Protein AF-A0A1V5XT76-F1 (afdb_monomer_lite)

Radius of gyration: 28.39 Å; chains: 1; bounding box: 74×56×85 Å

pLDDT: mean 76.82, std 19.11, range [34.91, 98.06]

Structure (mmCIF, N/CA/C/O backbone):
data_AF-A0A1V5XT76-F1
#
_entry.id   AF-A0A1V5XT76-F1
#
loop_
_atom_site.group_PDB
_atom_site.id
_atom_site.type_symbol
_atom_site.label_atom_id
_atom_site.label_alt_id
_atom_site.label_comp_id
_atom_site.label_asym_id
_atom_site.label_entity_id
_atom_site.label_seq_id
_atom_site.pdbx_PDB_ins_code
_atom_site.Cartn_x
_atom_site.Cartn_y
_atom_site.Cartn_z
_atom_site.occupancy
_atom_site.B_iso_or_equiv
_atom_site.auth_seq_id
_atom_site.auth_comp_id
_atom_site.auth_asym_id
_atom_site.auth_atom_id
_atom_site.pdbx_PDB_model_num
ATOM 1 N N . MET A 1 1 ? 6.841 -31.201 -7.664 1.00 38.50 1 MET A N 1
ATOM 2 C CA . MET A 1 1 ? 6.174 -29.922 -7.340 1.00 38.50 1 MET A CA 1
ATOM 3 C C . MET A 1 1 ? 4.698 -30.238 -7.148 1.00 38.50 1 MET A C 1
ATOM 5 O O . MET A 1 1 ? 4.129 -30.792 -8.081 1.00 38.50 1 MET A O 1
ATOM 9 N N . PRO A 1 2 ? 4.112 -30.060 -5.953 1.00 36.69 2 PRO A N 1
ATOM 10 C CA . PRO A 1 2 ? 2.722 -30.435 -5.720 1.00 36.69 2 PRO A CA 1
ATOM 11 C C . PRO A 1 2 ? 1.785 -29.411 -6.374 1.00 36.69 2 PRO A C 1
ATOM 13 O O . PRO A 1 2 ? 1.974 -28.205 -6.232 1.00 36.69 2 PRO A O 1
ATOM 16 N N . ASN A 1 3 ? 0.803 -29.917 -7.121 1.00 38.16 3 ASN A N 1
ATOM 17 C CA . ASN A 1 3 ? -0.238 -29.141 -7.787 1.00 38.16 3 ASN A CA 1
ATOM 18 C C . ASN A 1 3 ? -1.124 -28.451 -6.741 1.00 38.16 3 ASN A C 1
ATOM 20 O O . ASN A 1 3 ? -1.849 -29.116 -6.003 1.00 38.16 3 ASN A O 1
ATOM 24 N N . SER A 1 4 ? -1.060 -27.121 -6.683 1.00 37.09 4 SER A N 1
ATOM 25 C CA . SER A 1 4 ? -2.028 -26.300 -5.952 1.00 37.09 4 SER A CA 1
ATOM 26 C C . SER A 1 4 ? -3.369 -26.333 -6.704 1.00 37.09 4 SER A C 1
ATOM 28 O O . SER A 1 4 ? -3.346 -26.189 -7.930 1.00 37.09 4 SER A O 1
ATOM 30 N N . PRO A 1 5 ? -4.528 -26.526 -6.046 1.00 47.62 5 PRO A N 1
ATOM 31 C CA . PRO A 1 5 ? -5.786 -26.795 -6.746 1.00 47.62 5 PRO A CA 1
ATOM 32 C C . PRO A 1 5 ? -6.361 -25.605 -7.530 1.00 47.62 5 PRO A C 1
ATOM 34 O O . PRO A 1 5 ? -7.321 -25.805 -8.265 1.00 47.62 5 PRO A O 1
ATOM 37 N N . PHE A 1 6 ? -5.781 -24.400 -7.452 1.00 54.78 6 PHE A N 1
ATOM 38 C CA . PHE A 1 6 ? -6.231 -23.273 -8.274 1.00 54.78 6 PHE A CA 1
ATOM 39 C C . PHE A 1 6 ? -5.091 -22.347 -8.729 1.00 54.78 6 PHE A C 1
ATOM 41 O O . PHE A 1 6 ? -4.604 -21.523 -7.954 1.00 54.78 6 PHE A O 1
ATOM 48 N N . PRO A 1 7 ? -4.754 -22.377 -10.029 1.00 55.12 7 PRO A N 1
ATOM 49 C CA . PRO A 1 7 ? -4.434 -21.173 -10.777 1.00 55.12 7 PRO A CA 1
ATOM 50 C C . PRO A 1 7 ? -5.449 -21.071 -11.923 1.00 55.12 7 PRO A C 1
ATOM 52 O O . PRO A 1 7 ? -5.225 -21.583 -13.018 1.00 55.12 7 PRO A O 1
ATOM 55 N N . GLY A 1 8 ? -6.626 -20.509 -11.646 1.00 72.12 8 GLY A N 1
ATOM 56 C CA . GLY A 1 8 ? -7.767 -20.564 -12.563 1.00 72.12 8 GLY A CA 1
ATOM 57 C C . GLY A 1 8 ? -8.306 -19.200 -12.973 1.00 72.12 8 GLY A C 1
ATOM 58 O O . GLY A 1 8 ? -8.202 -18.221 -12.241 1.00 72.12 8 GLY A O 1
ATOM 59 N N . ARG A 1 9 ? -8.929 -19.154 -14.153 1.00 76.38 9 ARG A N 1
ATOM 60 C CA . ARG A 1 9 ? -9.883 -18.105 -14.529 1.00 76.38 9 ARG A CA 1
ATOM 61 C C . ARG A 1 9 ? -11.256 -18.450 -13.949 1.00 76.38 9 ARG A C 1
ATOM 63 O O . ARG A 1 9 ? -11.591 -19.624 -13.818 1.00 76.38 9 ARG A O 1
ATOM 70 N N . CYS A 1 10 ? -12.063 -17.447 -13.628 1.00 79.25 10 CYS A N 1
ATOM 71 C CA . CYS A 1 10 ? -13.438 -17.644 -13.194 1.00 79.25 10 CYS A CA 1
ATOM 72 C C . CYS A 1 10 ? -14.222 -18.423 -14.262 1.00 79.25 10 CYS A C 1
ATOM 74 O O . CYS A 1 10 ? -14.206 -18.013 -15.422 1.00 79.25 10 CYS A O 1
ATOM 76 N N . PRO A 1 11 ? -14.944 -19.500 -13.915 1.00 77.31 11 PRO A N 1
ATOM 77 C CA . PRO A 1 11 ? -15.692 -20.278 -14.902 1.00 77.31 11 PRO A CA 1
ATOM 78 C C . PRO A 1 11 ? -16.839 -19.488 -15.544 1.00 77.31 11 PRO A C 1
ATOM 80 O O . PRO A 1 11 ? -17.236 -19.802 -16.660 1.00 77.31 11 PRO A O 1
ATOM 83 N N . GLN A 1 12 ? -17.338 -18.448 -14.867 1.00 82.31 12 GLN A N 1
ATOM 84 C CA . GLN A 1 12 ? -18.458 -17.646 -15.348 1.00 82.31 12 GLN A CA 1
ATOM 85 C C . GLN A 1 12 ? -18.027 -16.515 -16.290 1.00 82.31 12 GLN A C 1
ATOM 87 O O . GLN A 1 12 ? -18.655 -16.303 -17.322 1.00 82.31 12 GLN A O 1
ATOM 92 N N . CYS A 1 13 ? -16.962 -15.779 -15.954 1.00 83.00 13 CYS A N 1
ATOM 93 C CA . CYS A 1 13 ? -16.546 -14.591 -16.714 1.00 83.00 13 CYS A CA 1
ATOM 94 C C . CYS A 1 13 ? -15.129 -14.668 -17.295 1.00 83.00 13 CYS A C 1
ATOM 96 O O . CYS A 1 13 ? -14.668 -13.721 -17.922 1.00 83.00 13 CYS A O 1
ATOM 98 N N . GLN A 1 14 ? -14.412 -15.766 -17.059 1.00 84.62 14 GLN A N 1
ATOM 99 C CA . GLN A 1 14 ? -13.013 -15.966 -17.440 1.00 84.62 14 GLN A CA 1
ATOM 100 C C . GLN A 1 14 ? -12.010 -14.934 -16.882 1.00 84.62 14 GLN A C 1
ATOM 102 O O . GLN A 1 14 ? -10.855 -14.916 -17.311 1.00 84.62 14 GLN A O 1
ATOM 107 N N . GLY A 1 15 ? -12.402 -14.113 -15.904 1.00 78.38 15 GLY A N 1
ATOM 108 C CA . GLY A 1 15 ? -11.492 -13.198 -15.210 1.00 78.38 15 GLY A CA 1
ATOM 109 C C . GLY A 1 15 ? -10.447 -13.954 -14.374 1.00 78.38 15 GLY A C 1
ATOM 110 O O . GLY A 1 15 ? -10.757 -15.033 -13.866 1.00 78.38 15 GLY A O 1
ATOM 111 N N . PRO A 1 16 ? -9.209 -13.452 -14.234 1.00 79.88 16 PRO A N 1
ATOM 112 C CA . PRO A 1 16 ? -8.172 -14.111 -13.436 1.00 79.88 16 PRO A CA 1
ATOM 113 C C . PRO A 1 16 ? -8.586 -14.234 -11.960 1.00 79.88 16 PRO A C 1
ATOM 115 O O . PRO A 1 16 ? -9.152 -13.304 -11.397 1.00 79.88 16 PRO A O 1
ATOM 118 N N . LEU A 1 17 ? -8.317 -15.372 -11.313 1.00 79.44 17 LEU A N 1
ATOM 119 C CA . LEU A 1 17 ? -8.568 -15.544 -9.878 1.00 79.44 17 LEU A CA 1
ATOM 120 C C . LEU A 1 17 ? -7.257 -15.566 -9.091 1.00 79.44 17 LEU A C 1
ATOM 122 O O . LEU A 1 17 ? -6.299 -16.244 -9.468 1.00 79.44 17 LEU A O 1
ATOM 126 N N . GLY A 1 18 ? -7.239 -14.834 -7.975 1.00 67.88 18 GLY A N 1
ATOM 127 C CA . GLY A 1 18 ? -6.218 -14.972 -6.940 1.00 67.88 18 GLY A CA 1
ATOM 128 C C . GLY A 1 18 ? -6.362 -16.297 -6.186 1.00 67.88 18 GLY A C 1
ATOM 129 O O . GLY A 1 18 ? -7.388 -16.970 -6.271 1.00 67.88 18 GLY A O 1
ATOM 130 N N . GLN A 1 19 ? -5.329 -16.679 -5.431 1.00 62.41 19 GLN A N 1
ATOM 131 C CA . GLN A 1 19 ? -5.215 -18.025 -4.852 1.00 62.41 19 GLN A CA 1
ATOM 132 C C . GLN A 1 19 ? -6.279 -18.362 -3.785 1.00 62.41 19 GLN A C 1
ATOM 134 O O . GLN A 1 19 ? -6.424 -19.535 -3.451 1.00 62.41 19 GLN A O 1
ATOM 139 N N . TYR A 1 20 ? -7.044 -17.386 -3.276 1.00 59.97 20 TYR A N 1
ATOM 140 C CA . TYR A 1 20 ? -7.996 -17.586 -2.174 1.00 59.97 20 TYR A CA 1
ATOM 141 C C . TYR A 1 20 ? -9.166 -16.589 -2.224 1.00 59.97 20 TYR A C 1
ATOM 143 O O . TYR A 1 20 ? -9.294 -15.740 -1.347 1.00 59.97 20 TYR A O 1
ATOM 151 N N . ALA A 1 21 ? -10.008 -16.664 -3.257 1.00 63.09 21 ALA A N 1
ATOM 152 C CA . ALA A 1 21 ? -11.202 -15.823 -3.357 1.00 63.09 21 ALA A CA 1
ATOM 153 C C . ALA A 1 21 ? -12.486 -16.661 -3.222 1.00 63.09 21 ALA A C 1
ATOM 155 O O . ALA A 1 21 ? -12.737 -17.551 -4.034 1.00 63.09 21 ALA A O 1
ATOM 156 N N . ASP A 1 22 ? -13.314 -16.353 -2.218 1.00 76.38 22 ASP A N 1
ATOM 157 C CA . ASP A 1 22 ? -14.636 -16.977 -2.021 1.00 76.38 22 ASP A CA 1
ATOM 158 C C . ASP A 1 22 ? -15.670 -16.496 -3.057 1.00 76.38 22 ASP A C 1
ATOM 160 O O . ASP A 1 22 ? -16.711 -17.121 -3.259 1.00 76.38 22 ASP A O 1
ATOM 164 N N . SER A 1 23 ? -15.374 -15.401 -3.760 1.00 82.19 23 SER A N 1
ATOM 165 C CA . SER A 1 23 ? -16.163 -14.874 -4.873 1.00 82.19 23 SER A CA 1
ATOM 166 C C . SER A 1 23 ? -15.253 -14.332 -5.976 1.00 82.19 23 SER A C 1
ATOM 168 O O . SER A 1 23 ? -14.115 -13.941 -5.729 1.00 82.19 23 SER A O 1
ATOM 170 N N . CYS A 1 24 ? -15.725 -14.344 -7.222 1.00 81.38 24 CYS A N 1
ATOM 171 C CA . CYS A 1 24 ? -14.974 -13.786 -8.338 1.00 81.38 24 CYS A CA 1
ATOM 172 C C . CYS A 1 24 ? -15.033 -12.249 -8.310 1.00 81.38 24 CYS A C 1
ATOM 174 O O . CYS A 1 24 ? -16.134 -11.706 -8.428 1.00 81.38 24 CYS A O 1
ATOM 176 N N . PRO A 1 25 ? -13.890 -11.540 -8.297 1.00 77.81 25 PRO A N 1
ATOM 177 C CA . PRO A 1 25 ? -13.873 -10.076 -8.232 1.00 77.81 25 PRO A CA 1
ATOM 178 C C . PRO A 1 25 ? -14.412 -9.396 -9.502 1.00 77.81 25 PRO A C 1
ATOM 180 O O . PRO A 1 25 ? -14.766 -8.227 -9.478 1.00 77.81 25 PRO A O 1
ATOM 183 N N . PHE A 1 26 ? -14.510 -10.122 -10.621 1.00 79.81 26 PHE A N 1
ATOM 184 C CA . PHE A 1 26 ? -14.951 -9.566 -11.906 1.00 79.81 26 PHE A CA 1
ATOM 185 C C . PHE A 1 26 ? -16.457 -9.676 -12.150 1.00 79.81 26 PHE A C 1
ATOM 187 O O . PHE A 1 26 ? -17.007 -8.921 -12.943 1.00 79.81 26 PHE A O 1
ATOM 194 N N . CYS A 1 27 ? -17.124 -10.660 -11.545 1.00 84.44 27 CYS A N 1
ATOM 195 C CA . CYS A 1 27 ? -18.544 -10.920 -11.811 1.00 84.44 27 CYS A CA 1
ATOM 196 C C . CYS A 1 27 ? -19.367 -11.240 -10.560 1.00 84.44 27 CYS A C 1
ATOM 198 O O . CYS A 1 27 ? -20.539 -11.586 -10.684 1.00 84.44 27 CYS A O 1
ATOM 200 N N . GLY A 1 28 ? -18.762 -11.202 -9.369 1.00 79.50 28 GLY A N 1
ATOM 201 C CA . GLY A 1 28 ? -19.431 -11.473 -8.094 1.00 79.50 28 GLY A CA 1
ATOM 202 C C . GLY A 1 28 ? -19.886 -12.923 -7.896 1.00 79.50 28 GLY A C 1
ATOM 203 O O . GLY A 1 28 ? -20.555 -13.229 -6.913 1.00 79.50 28 GLY A O 1
ATOM 204 N N . THR A 1 29 ? -19.547 -13.839 -8.811 1.00 82.38 29 THR A N 1
ATOM 205 C CA . THR A 1 29 ? -19.967 -15.245 -8.706 1.00 82.38 29 THR A CA 1
ATOM 206 C C . THR A 1 29 ? -19.312 -15.901 -7.496 1.00 82.38 29 THR A C 1
ATOM 208 O O . THR A 1 29 ? -18.091 -15.860 -7.362 1.00 82.38 29 THR A O 1
ATOM 211 N N . ASN A 1 30 ? -20.112 -16.527 -6.633 1.00 82.56 30 ASN A N 1
ATOM 212 C CA . ASN A 1 30 ? -19.632 -17.246 -5.456 1.00 82.56 30 ASN A CA 1
ATOM 213 C C . ASN A 1 30 ? -18.893 -18.535 -5.871 1.00 82.56 30 ASN A C 1
ATOM 215 O O . ASN A 1 30 ? -19.437 -19.366 -6.599 1.00 82.56 30 ASN A O 1
ATOM 219 N N . LEU A 1 31 ? -17.650 -18.689 -5.415 1.00 78.00 31 LEU A N 1
ATOM 220 C CA . LEU A 1 31 ? -16.744 -19.783 -5.774 1.00 78.00 31 LEU A CA 1
ATOM 221 C C . LEU A 1 31 ? -16.656 -20.868 -4.686 1.00 78.00 31 LEU A C 1
ATOM 223 O O . LEU A 1 31 ? -16.047 -21.912 -4.919 1.00 78.00 31 LEU A O 1
ATOM 227 N N . THR A 1 32 ? -17.301 -20.678 -3.527 1.00 69.38 32 THR A N 1
ATOM 228 C CA . THR A 1 32 ? -17.252 -21.633 -2.398 1.00 69.38 32 THR A CA 1
ATOM 229 C C . THR A 1 32 ? -17.782 -23.031 -2.741 1.00 69.38 32 THR A C 1
ATOM 231 O O . THR A 1 32 ? -17.316 -24.013 -2.166 1.00 69.38 32 THR A O 1
ATOM 234 N N . GLY A 1 33 ? -18.683 -23.153 -3.723 1.00 57.62 33 GLY A N 1
ATOM 235 C CA . GLY A 1 33 ? -19.219 -24.436 -4.201 1.00 57.62 33 GLY A CA 1
ATOM 236 C C . GLY A 1 33 ? -18.295 -25.230 -5.137 1.00 57.62 33 GLY A C 1
ATOM 237 O O . GLY A 1 33 ? -18.568 -26.394 -5.408 1.00 57.62 33 GLY A O 1
ATOM 238 N N . LEU A 1 34 ? -17.197 -24.636 -5.623 1.00 54.12 34 LEU A N 1
ATOM 239 C CA . LEU A 1 34 ? -16.227 -25.296 -6.517 1.00 54.12 34 LEU A CA 1
ATOM 240 C C . LEU A 1 34 ? -15.064 -25.951 -5.763 1.00 54.12 34 LEU A C 1
ATOM 242 O O . LEU A 1 34 ? -14.160 -26.517 -6.381 1.00 54.12 34 LEU A O 1
ATOM 246 N N . ARG A 1 35 ? -15.093 -25.912 -4.427 1.00 52.88 35 ARG A N 1
ATOM 247 C CA . ARG A 1 35 ? -14.134 -26.570 -3.537 1.00 52.88 35 ARG A CA 1
ATOM 248 C C . ARG A 1 35 ? -14.386 -28.085 -3.529 1.00 52.88 35 ARG A C 1
ATOM 250 O O . ARG A 1 35 ? -14.816 -28.652 -2.533 1.00 52.88 35 ARG A O 1
ATOM 257 N N . SER A 1 36 ? -14.166 -28.727 -4.673 1.00 44.47 36 SER A N 1
ATOM 258 C CA . SER A 1 36 ? -14.188 -30.185 -4.789 1.00 44.47 36 SER A CA 1
ATOM 259 C C . SER A 1 36 ? -13.025 -30.751 -3.976 1.00 44.47 36 SER A C 1
ATOM 261 O O . SER A 1 36 ? -11.910 -30.232 -4.048 1.00 44.47 36 SER A O 1
ATOM 263 N N . GLU A 1 37 ? -13.320 -31.768 -3.169 1.00 45.16 37 GLU A N 1
ATOM 264 C CA . GLU A 1 37 ? -12.406 -32.497 -2.290 1.00 45.16 37 GLU A CA 1
ATOM 265 C C . GLU A 1 37 ? -11.012 -32.665 -2.910 1.00 45.16 37 GLU A C 1
ATOM 267 O O . GLU A 1 37 ? -10.817 -33.408 -3.873 1.00 45.16 37 GLU A O 1
ATOM 272 N N . ALA A 1 38 ? -10.016 -31.982 -2.343 1.00 43.44 38 ALA A N 1
ATOM 273 C CA . ALA A 1 38 ? -8.633 -32.335 -2.619 1.00 43.44 38 ALA A CA 1
ATOM 274 C C . ALA A 1 38 ? -8.392 -33.756 -2.071 1.00 43.44 38 ALA A C 1
ATOM 276 O O . ALA A 1 38 ? -8.755 -34.019 -0.919 1.00 43.44 38 ALA A O 1
ATOM 277 N N . PRO A 1 39 ? -7.771 -34.671 -2.838 1.00 42.56 39 PRO A N 1
ATOM 278 C CA . PRO A 1 39 ? -7.399 -35.979 -2.324 1.00 42.56 39 PRO A CA 1
ATOM 279 C C . PRO A 1 39 ? -6.468 -35.788 -1.127 1.00 42.56 39 PRO A C 1
ATOM 281 O O . PRO A 1 39 ? -5.448 -35.102 -1.234 1.00 42.56 39 PRO A O 1
ATOM 284 N N . GLN A 1 40 ? -6.814 -36.383 0.014 1.00 44.88 40 GLN A N 1
ATOM 285 C CA . GLN A 1 40 ? -5.926 -36.468 1.169 1.00 44.88 40 GLN A CA 1
ATOM 286 C C . GLN A 1 40 ? -4.674 -37.253 0.757 1.00 44.88 40 GLN A C 1
ATOM 288 O O . GLN A 1 40 ? -4.679 -38.481 0.694 1.00 44.88 40 GLN A O 1
ATOM 293 N N . GLY A 1 41 ? -3.605 -36.535 0.414 1.00 41.16 41 GLY A N 1
ATOM 294 C CA . GLY A 1 41 ? -2.286 -37.125 0.220 1.00 41.16 41 GLY A CA 1
ATOM 295 C C . GLY A 1 41 ? -1.759 -37.704 1.539 1.00 41.16 41 GLY A C 1
ATOM 296 O O . GLY A 1 41 ? -2.105 -37.198 2.611 1.00 41.16 41 GLY A O 1
ATOM 297 N N . PRO A 1 42 ? -0.934 -38.763 1.489 1.00 43.66 42 PRO A N 1
ATOM 298 C CA . PRO A 1 42 ? -0.478 -39.460 2.682 1.00 43.66 42 PRO A CA 1
ATOM 299 C C . PRO A 1 42 ? 0.389 -38.548 3.555 1.00 43.66 42 PRO A C 1
ATOM 301 O O . PRO A 1 42 ? 1.238 -37.803 3.062 1.00 43.66 42 PRO A O 1
ATOM 304 N N . ALA A 1 43 ? 0.173 -38.635 4.867 1.00 43.22 43 ALA A N 1
ATOM 305 C CA . ALA A 1 43 ? 0.974 -37.959 5.872 1.00 43.22 43 ALA A CA 1
ATOM 306 C C . ALA A 1 43 ? 2.451 -38.365 5.728 1.00 43.22 43 ALA A C 1
ATOM 308 O O . ALA A 1 43 ? 2.797 -39.539 5.852 1.00 43.22 43 ALA A O 1
ATOM 309 N N . LEU A 1 44 ? 3.328 -37.390 5.482 1.00 41.53 44 LEU A N 1
ATOM 310 C CA . LEU A 1 44 ? 4.770 -37.574 5.615 1.00 41.53 44 LEU A CA 1
ATOM 311 C C . LEU A 1 44 ? 5.091 -37.766 7.104 1.00 41.53 44 LEU A C 1
ATOM 313 O O . LEU A 1 44 ? 5.216 -36.798 7.851 1.00 41.53 44 LEU A O 1
ATOM 317 N N . GLN A 1 45 ? 5.210 -39.025 7.532 1.00 43.56 45 GLN A N 1
ATOM 318 C CA . GLN A 1 45 ? 5.966 -39.385 8.728 1.00 43.56 45 GLN A CA 1
ATOM 319 C C . GLN A 1 45 ? 7.428 -39.020 8.476 1.00 43.56 45 GLN A C 1
ATOM 321 O O . GLN A 1 45 ? 8.107 -39.642 7.660 1.00 43.56 45 GLN A O 1
ATOM 326 N N . LEU A 1 46 ? 7.897 -37.975 9.152 1.00 40.12 46 LEU A N 1
ATOM 327 C CA . LEU A 1 46 ? 9.307 -37.621 9.199 1.00 40.12 46 LEU A CA 1
ATOM 328 C C . LEU A 1 46 ? 9.885 -38.165 10.511 1.00 40.12 46 LEU A C 1
ATOM 330 O O . LEU A 1 46 ? 10.037 -37.434 11.487 1.00 40.12 46 LEU A O 1
ATOM 334 N N . ASP A 1 47 ? 10.176 -39.465 10.530 1.00 47.19 47 ASP A N 1
ATOM 335 C CA . ASP A 1 47 ? 11.060 -40.060 11.531 1.00 47.19 47 ASP A CA 1
ATOM 336 C C . ASP A 1 47 ? 12.496 -39.634 11.210 1.00 47.19 47 ASP A C 1
ATOM 338 O O . ASP A 1 47 ? 13.140 -40.160 10.301 1.00 47.19 47 ASP A O 1
ATOM 342 N N . ALA A 1 48 ? 13.002 -38.655 11.955 1.00 47.31 48 ALA A N 1
ATOM 343 C CA . ALA A 1 48 ? 14.422 -38.335 11.990 1.00 47.31 48 ALA A CA 1
ATOM 344 C C . ALA A 1 48 ? 14.939 -38.507 13.430 1.00 47.31 48 ALA A C 1
ATOM 346 O O . ALA A 1 48 ? 14.357 -37.938 14.359 1.00 47.31 48 ALA A O 1
ATOM 347 N N . PRO A 1 49 ? 16.025 -39.271 13.650 1.00 48.62 49 PRO A N 1
ATOM 348 C CA . PRO A 1 49 ? 16.597 -39.450 14.975 1.00 48.62 49 PRO A CA 1
ATOM 349 C C . PRO A 1 49 ? 17.236 -38.147 15.476 1.00 48.62 49 PRO A C 1
ATOM 351 O O . PRO A 1 49 ? 18.091 -37.546 14.824 1.00 48.62 49 PRO A O 1
ATOM 354 N N . LEU A 1 50 ? 16.830 -37.731 16.676 1.00 44.56 50 LEU A N 1
ATOM 355 C CA . LEU A 1 50 ? 17.448 -36.652 17.443 1.00 44.56 50 LEU A CA 1
ATOM 356 C C . LEU A 1 50 ? 18.882 -37.050 17.831 1.00 44.56 50 LEU A C 1
ATOM 358 O O . LEU A 1 50 ? 19.089 -37.847 18.745 1.00 44.56 50 LEU A O 1
ATOM 362 N N . HIS A 1 51 ? 19.884 -36.465 17.176 1.00 46.25 51 HIS A N 1
ATOM 363 C CA . HIS A 1 51 ? 21.241 -36.431 17.720 1.00 46.25 51 HIS A CA 1
ATOM 364 C C . HIS A 1 51 ? 21.316 -35.375 18.839 1.00 46.25 51 HIS A C 1
ATOM 366 O O . HIS A 1 51 ? 20.956 -34.218 18.604 1.00 46.25 51 HIS A O 1
ATOM 372 N N . PRO A 1 52 ? 21.796 -35.716 20.049 1.00 52.03 52 PRO A N 1
ATOM 373 C CA . PRO A 1 52 ? 21.985 -34.732 21.106 1.00 52.03 52 PRO A CA 1
ATOM 374 C C . PRO A 1 52 ? 23.160 -33.808 20.763 1.00 52.03 52 PRO A C 1
ATOM 376 O O . PRO A 1 52 ? 24.315 -34.230 20.699 1.00 52.03 52 PRO A O 1
ATOM 379 N N . VAL A 1 53 ? 22.864 -32.523 20.563 1.00 48.12 53 VAL A N 1
ATOM 380 C CA . VAL A 1 53 ? 23.874 -31.461 20.506 1.00 48.12 53 VAL A CA 1
ATOM 381 C C . VAL A 1 53 ? 24.427 -31.247 21.916 1.00 48.12 53 VAL A C 1
ATOM 383 O O . VAL A 1 53 ? 23.681 -31.018 22.868 1.00 48.12 53 VAL A O 1
ATOM 386 N N . ALA A 1 54 ? 25.750 -31.338 22.043 1.00 45.72 54 ALA A N 1
ATOM 387 C CA . ALA A 1 54 ? 26.483 -31.122 23.281 1.00 45.72 54 ALA A CA 1
ATOM 388 C C . ALA A 1 54 ? 26.176 -29.742 23.893 1.00 45.72 54 ALA A C 1
ATOM 390 O O . ALA A 1 54 ? 26.312 -28.705 23.243 1.00 45.72 54 ALA A O 1
ATOM 391 N N . ALA A 1 55 ? 25.796 -29.743 25.171 1.00 49.34 55 ALA A N 1
ATOM 392 C CA . ALA A 1 55 ? 25.569 -28.544 25.963 1.00 49.34 55 ALA A CA 1
ATOM 393 C C . ALA A 1 55 ? 26.841 -27.679 26.035 1.00 49.34 55 ALA A C 1
ATOM 395 O O . ALA A 1 55 ? 27.870 -28.085 26.584 1.00 49.34 55 ALA A O 1
ATOM 396 N N . ALA A 1 56 ? 26.759 -26.459 25.504 1.00 47.91 56 ALA A N 1
ATOM 397 C CA . ALA A 1 56 ? 27.769 -25.435 25.713 1.00 47.91 56 ALA A CA 1
ATOM 398 C C . ALA A 1 56 ? 27.787 -25.026 27.196 1.00 47.91 56 ALA A C 1
ATOM 400 O O . ALA A 1 56 ? 26.761 -24.675 27.779 1.00 47.91 56 ALA A O 1
ATOM 401 N N . ARG A 1 57 ? 28.972 -25.089 27.813 1.00 53.31 57 ARG A N 1
ATOM 402 C CA . ARG A 1 57 ? 29.197 -24.748 29.224 1.00 53.31 57 ARG A CA 1
ATOM 403 C C . ARG A 1 57 ? 28.824 -23.281 29.513 1.00 53.31 57 ARG A C 1
ATOM 405 O O . ARG A 1 57 ? 29.247 -22.401 28.758 1.00 53.31 57 ARG A O 1
ATOM 412 N N . PRO A 1 58 ? 28.126 -22.983 30.622 1.00 53.41 58 PRO A N 1
ATOM 413 C CA . PRO A 1 58 ? 27.867 -21.609 31.036 1.00 53.41 58 PRO A CA 1
ATOM 414 C C . PRO A 1 58 ? 29.176 -20.912 31.437 1.00 53.41 58 PRO A C 1
ATOM 416 O O . PRO A 1 58 ? 29.960 -21.426 32.236 1.00 53.41 58 PRO A O 1
ATOM 419 N N . ARG A 1 59 ? 29.424 -19.727 30.865 1.00 60.09 59 ARG A N 1
ATOM 420 C CA . ARG A 1 59 ? 30.525 -18.844 31.279 1.00 60.09 59 ARG A CA 1
ATOM 421 C C . ARG A 1 59 ? 30.197 -18.216 32.645 1.00 60.09 59 ARG A C 1
ATOM 423 O O . ARG A 1 59 ? 29.053 -17.813 32.849 1.00 60.09 59 ARG A O 1
ATOM 430 N N . PRO A 1 60 ? 31.173 -18.077 33.559 1.00 60.84 60 PRO A N 1
ATOM 431 C CA . PRO A 1 60 ? 30.959 -17.421 34.843 1.00 60.84 60 PRO A CA 1
ATOM 432 C C . PRO A 1 60 ? 30.663 -15.927 34.653 1.00 60.84 60 PRO A C 1
ATOM 434 O O . PRO A 1 60 ? 31.445 -15.177 34.068 1.00 60.84 60 PRO A O 1
ATOM 437 N N . ILE A 1 61 ? 29.504 -15.511 35.160 1.00 60.69 61 ILE A N 1
ATOM 438 C CA . ILE A 1 61 ? 29.043 -14.125 35.213 1.00 60.69 61 ILE A CA 1
ATOM 439 C C . ILE A 1 61 ? 29.853 -13.396 36.293 1.00 60.69 61 ILE A C 1
ATOM 441 O O . ILE A 1 61 ? 29.852 -13.794 37.457 1.00 60.69 61 ILE A O 1
ATOM 445 N N . ARG A 1 62 ? 30.554 -12.322 35.911 1.00 60.78 62 ARG A N 1
ATOM 446 C CA . ARG A 1 62 ? 31.198 -11.392 36.853 1.00 60.78 62 ARG A CA 1
ATOM 447 C C . ARG A 1 62 ? 30.125 -10.726 37.733 1.00 60.78 62 ARG A C 1
ATOM 449 O O . ARG A 1 62 ? 29.194 -10.146 37.172 1.00 60.78 62 ARG A O 1
ATOM 456 N N . PRO A 1 63 ? 30.257 -10.728 39.071 1.00 59.34 63 PRO A N 1
ATOM 457 C CA . PRO A 1 63 ? 29.363 -9.971 39.938 1.00 59.34 63 PRO A CA 1
ATOM 458 C C . PRO A 1 63 ? 29.611 -8.463 39.780 1.00 59.34 63 PRO A C 1
ATOM 460 O O . PRO A 1 63 ? 30.746 -7.988 39.843 1.00 59.34 63 PRO A O 1
ATOM 463 N N . ARG A 1 64 ? 28.531 -7.713 39.550 1.00 60.28 64 ARG A N 1
ATOM 464 C CA . ARG A 1 64 ? 28.504 -6.243 39.529 1.00 60.28 64 ARG A CA 1
ATOM 465 C C . ARG A 1 64 ? 28.320 -5.738 40.973 1.00 60.28 64 ARG A C 1
ATOM 467 O O . ARG A 1 64 ? 27.543 -6.353 41.703 1.00 60.28 64 ARG A O 1
ATOM 474 N N . PRO A 1 65 ? 29.002 -4.662 41.406 1.00 59.28 65 PRO A N 1
ATOM 475 C CA . PRO A 1 65 ? 28.875 -4.143 42.767 1.00 59.28 65 PRO A CA 1
ATOM 476 C C . PRO A 1 65 ? 27.452 -3.653 43.066 1.00 59.28 65 PRO A C 1
ATOM 478 O O . PRO A 1 65 ? 26.806 -3.017 42.232 1.00 59.28 65 PRO A O 1
ATOM 481 N N . ALA A 1 66 ? 26.984 -3.984 44.271 1.00 54.75 66 ALA A N 1
ATOM 482 C CA . ALA A 1 66 ? 25.664 -3.667 44.792 1.00 54.75 66 ALA A CA 1
ATOM 483 C C . ALA A 1 66 ? 25.494 -2.159 45.025 1.00 54.75 66 ALA A C 1
ATOM 485 O O . ALA A 1 66 ? 26.289 -1.535 45.727 1.00 54.75 66 ALA A O 1
ATOM 486 N N . THR A 1 67 ? 24.430 -1.585 44.469 1.00 66.12 67 THR A N 1
ATOM 487 C CA . THR A 1 67 ? 23.927 -0.260 44.838 1.00 66.12 67 THR A CA 1
ATOM 488 C C . THR A 1 67 ? 23.055 -0.340 46.103 1.00 66.12 67 THR A C 1
ATOM 490 O O . THR A 1 67 ? 22.449 -1.383 46.372 1.00 66.12 67 THR A O 1
ATOM 493 N N . PRO A 1 68 ? 23.000 0.731 46.918 1.00 57.19 68 PRO A N 1
ATOM 494 C CA . PRO A 1 68 ? 22.375 0.696 48.235 1.00 57.19 68 PRO A CA 1
ATOM 495 C C . PRO A 1 68 ? 20.841 0.692 48.168 1.00 57.19 68 PRO A C 1
ATOM 497 O O . PRO A 1 68 ? 20.227 1.389 47.362 1.00 57.19 68 PRO A O 1
ATOM 500 N N . LYS A 1 69 ? 20.237 -0.102 49.060 1.00 56.31 69 LYS A N 1
ATOM 501 C CA . LYS A 1 69 ? 18.788 -0.249 49.271 1.00 56.31 69 LYS A CA 1
ATOM 502 C C . LYS A 1 69 ? 18.151 1.066 49.753 1.00 56.31 69 LYS A C 1
ATOM 504 O O . LYS A 1 69 ? 18.618 1.597 50.761 1.00 56.31 69 LYS A O 1
ATOM 509 N N . PRO A 1 70 ? 17.036 1.532 49.164 1.00 51.12 70 PRO A N 1
ATOM 510 C CA . PRO A 1 70 ? 16.140 2.452 49.847 1.00 51.12 70 PRO A CA 1
ATOM 511 C C . PRO A 1 70 ? 15.276 1.686 50.862 1.00 51.12 70 PRO A C 1
ATOM 513 O O . PRO A 1 70 ? 14.778 0.591 50.590 1.00 51.12 70 PRO A O 1
ATOM 516 N N . GLY A 1 71 ? 15.165 2.255 52.063 1.00 43.41 71 GLY A N 1
ATOM 517 C CA . GLY A 1 71 ? 14.486 1.676 53.217 1.00 43.41 71 GLY A CA 1
ATOM 518 C C . GLY A 1 71 ? 12.985 1.486 53.006 1.00 43.41 71 GLY A C 1
ATOM 519 O O . GLY A 1 71 ? 12.278 2.383 52.553 1.00 43.41 71 GLY A O 1
ATOM 520 N N . ILE A 1 72 ? 12.505 0.304 53.387 1.00 47.53 72 ILE A N 1
ATOM 521 C CA . ILE A 1 72 ? 11.085 -0.022 53.478 1.00 47.53 72 ILE A CA 1
ATOM 522 C C . ILE A 1 72 ? 10.564 0.621 54.763 1.00 47.53 72 ILE A C 1
ATOM 524 O O . ILE A 1 72 ? 10.799 0.119 55.862 1.00 47.53 72 ILE A O 1
ATOM 528 N N . VAL A 1 73 ? 9.876 1.75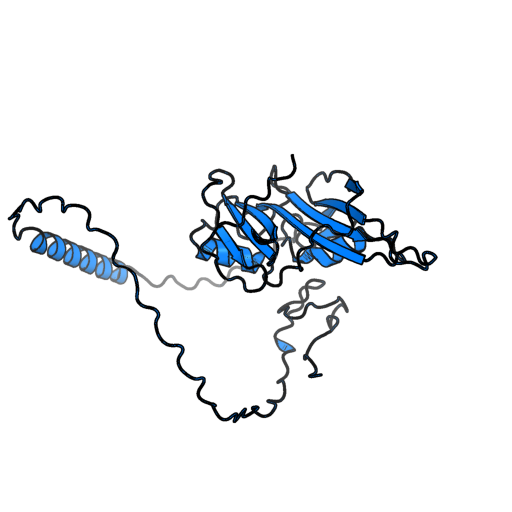2 54.625 1.00 53.53 73 VAL A N 1
ATOM 529 C CA . VAL A 1 73 ? 9.066 2.319 55.705 1.00 53.53 73 VAL A CA 1
ATOM 530 C C . VAL A 1 73 ? 7.750 1.553 55.734 1.00 53.53 73 VAL A C 1
ATOM 532 O O . VAL A 1 73 ? 6.958 1.600 54.793 1.00 53.53 73 VAL A O 1
ATOM 535 N N . ALA A 1 74 ? 7.541 0.822 56.824 1.00 49.25 74 ALA A N 1
ATOM 536 C CA . ALA A 1 74 ? 6.292 0.157 57.139 1.00 49.25 74 ALA A CA 1
ATOM 537 C C . ALA A 1 74 ? 5.130 1.164 57.186 1.00 49.25 74 ALA A C 1
ATOM 539 O O . ALA A 1 74 ? 5.182 2.159 57.909 1.00 49.25 74 ALA A O 1
ATOM 540 N N . ARG A 1 75 ? 4.046 0.865 56.466 1.00 45.81 75 ARG A N 1
ATOM 541 C CA . ARG A 1 75 ? 2.710 1.386 56.773 1.00 45.81 75 ARG A CA 1
ATOM 542 C C . ARG A 1 75 ? 1.745 0.218 56.899 1.00 45.81 75 ARG A C 1
ATOM 544 O O . ARG A 1 75 ? 1.254 -0.331 55.919 1.00 45.81 75 ARG A O 1
ATOM 551 N N . MET A 1 76 ? 1.535 -0.167 58.152 1.00 41.88 76 MET A N 1
ATOM 552 C CA . MET A 1 76 ? 0.397 -0.951 58.606 1.00 41.88 76 MET A CA 1
ATOM 553 C C . MET A 1 76 ? -0.897 -0.143 58.443 1.00 41.88 76 MET A C 1
ATOM 555 O O . MET A 1 76 ? -0.945 1.020 58.833 1.00 41.88 76 MET A O 1
ATOM 559 N N . GLY A 1 77 ? -1.941 -0.827 57.970 1.00 46.25 77 GLY A N 1
ATOM 560 C CA . GLY A 1 77 ? -3.302 -0.693 58.495 1.00 46.25 77 GLY A CA 1
ATOM 561 C C . GLY A 1 77 ? -4.248 0.283 57.796 1.00 46.25 77 GLY A C 1
ATOM 562 O O . GLY A 1 77 ? -4.245 1.455 58.133 1.00 46.25 77 GLY A O 1
ATOM 563 N N . VAL A 1 78 ? -5.136 -0.251 56.942 1.00 44.03 78 VAL A N 1
ATOM 564 C CA . VAL A 1 78 ? -6.583 0.076 56.851 1.00 44.03 78 VAL A CA 1
ATOM 565 C C . VAL A 1 78 ? -7.272 -1.180 56.270 1.00 44.03 78 VAL A C 1
ATOM 567 O O . VAL A 1 78 ? -7.113 -1.492 55.097 1.00 44.03 78 VAL A O 1
ATOM 570 N N . SER A 1 79 ? -7.751 -2.110 57.099 1.00 44.69 79 SER A N 1
ATOM 571 C CA . SER A 1 79 ? -9.131 -2.197 57.620 1.00 44.69 79 SER A CA 1
ATOM 572 C C . SER A 1 79 ? -10.200 -2.533 56.565 1.00 44.69 79 SER A C 1
ATOM 574 O O . SER A 1 79 ? -10.751 -1.639 55.939 1.00 44.69 79 SER A O 1
ATOM 576 N N . VAL A 1 80 ? -10.474 -3.838 56.393 1.00 50.84 80 VAL A N 1
ATOM 577 C CA . VAL A 1 80 ? -11.761 -4.594 56.485 1.00 50.84 80 VAL A CA 1
ATOM 578 C C . VAL A 1 80 ? -13.080 -4.014 55.901 1.00 50.84 80 VAL A C 1
ATOM 580 O O . VAL A 1 80 ? -14.069 -4.733 55.814 1.00 50.84 80 VAL A O 1
ATOM 583 N N . VAL A 1 81 ? -13.142 -2.788 55.383 1.00 50.00 81 VAL A N 1
ATOM 584 C CA . VAL A 1 81 ? -14.398 -2.155 54.917 1.00 50.00 81 VAL A CA 1
ATOM 585 C C . VAL A 1 81 ? -14.688 -2.406 53.423 1.00 50.00 81 VAL A C 1
ATOM 587 O O . VAL A 1 81 ? -15.820 -2.256 52.972 1.00 50.00 81 VAL A O 1
ATOM 590 N N . ALA A 1 82 ? -13.711 -2.883 52.643 1.00 50.91 82 ALA A N 1
ATOM 591 C CA . ALA A 1 82 ? -13.880 -3.112 51.200 1.00 50.91 82 ALA A CA 1
ATOM 592 C C . ALA A 1 82 ? -14.713 -4.362 50.838 1.00 50.91 82 ALA A C 1
ATOM 594 O O . ALA A 1 82 ? -15.265 -4.435 49.741 1.00 50.91 82 ALA A O 1
ATOM 595 N N . GLY A 1 83 ? -14.841 -5.338 51.745 1.00 51.53 83 GLY A N 1
ATOM 596 C CA . GLY A 1 83 ? -15.553 -6.593 51.465 1.00 51.53 83 GLY A CA 1
ATOM 597 C C . GLY A 1 83 ? -17.075 -6.436 51.384 1.00 51.53 83 GLY A C 1
ATOM 598 O O . GLY A 1 83 ? -17.709 -7.019 50.509 1.00 51.53 83 GLY A O 1
ATOM 599 N N . ALA A 1 84 ? -17.666 -5.607 52.250 1.00 57.91 84 ALA A N 1
ATOM 600 C CA . ALA A 1 84 ? -19.119 -5.421 52.296 1.00 57.91 84 ALA A CA 1
ATOM 601 C C . ALA A 1 84 ? -19.646 -4.598 51.106 1.00 57.91 84 ALA A C 1
ATOM 603 O O . ALA A 1 84 ? -20.694 -4.921 50.551 1.00 57.91 84 ALA A O 1
ATOM 604 N N . ALA A 1 85 ? -18.899 -3.581 50.659 1.00 63.50 85 ALA A N 1
ATOM 605 C CA . ALA A 1 85 ? -19.290 -2.753 49.515 1.00 63.50 85 ALA A CA 1
ATOM 606 C C . ALA A 1 85 ? -19.289 -3.541 48.190 1.00 63.50 85 ALA A C 1
ATOM 608 O O . ALA A 1 85 ? -20.204 -3.393 47.380 1.00 63.50 85 ALA A O 1
ATOM 609 N N . LEU A 1 86 ? -18.308 -4.430 47.992 1.00 67.56 86 LEU A N 1
ATOM 610 C CA . LEU A 1 86 ? -18.239 -5.306 46.816 1.00 67.56 86 LEU A CA 1
ATOM 611 C C . LEU A 1 86 ? -19.377 -6.336 46.781 1.00 67.56 86 LEU A C 1
ATOM 613 O O . LEU A 1 86 ? -19.904 -6.628 45.709 1.00 67.56 86 LEU A O 1
ATOM 617 N N . LEU A 1 87 ? -19.800 -6.845 47.941 1.00 73.06 87 LEU A N 1
ATOM 618 C CA . LEU A 1 87 ? -20.884 -7.826 48.036 1.00 73.06 87 LEU A CA 1
ATOM 619 C C . LEU A 1 87 ? -22.254 -7.196 47.721 1.00 73.06 87 LEU A C 1
ATOM 621 O O . LEU A 1 87 ? -23.069 -7.803 47.027 1.00 73.06 87 LEU A O 1
ATOM 625 N N . VAL A 1 88 ? -22.477 -5.942 48.133 1.00 76.12 88 VAL A N 1
ATOM 626 C CA . VAL A 1 88 ? -23.680 -5.171 47.765 1.00 76.12 88 VAL A CA 1
ATOM 627 C C . VAL A 1 88 ? -23.701 -4.841 46.265 1.00 76.12 88 VAL A C 1
ATOM 629 O O . VAL A 1 88 ? -24.741 -4.988 45.625 1.00 76.12 88 VAL A O 1
ATOM 632 N N . LEU A 1 89 ? -22.560 -4.473 45.670 1.00 75.88 89 LEU A N 1
ATOM 633 C CA . LEU A 1 89 ? -22.445 -4.235 44.222 1.00 75.88 89 LEU A CA 1
ATOM 634 C C . LEU A 1 89 ? -22.710 -5.503 43.392 1.00 75.88 89 LEU A C 1
ATOM 636 O O . LEU A 1 89 ? -23.403 -5.434 42.377 1.00 75.88 89 LEU A O 1
ATOM 640 N N . ALA A 1 90 ? -22.226 -6.664 43.842 1.00 76.94 90 ALA A N 1
ATOM 641 C CA . ALA A 1 90 ? -22.488 -7.941 43.179 1.00 76.94 90 ALA A CA 1
ATOM 642 C C . ALA A 1 90 ? -23.978 -8.333 43.230 1.00 76.94 90 ALA A C 1
ATOM 644 O O . ALA A 1 90 ? -24.527 -8.805 42.232 1.00 76.94 90 ALA A O 1
ATOM 645 N N . LEU A 1 91 ? -24.658 -8.084 44.357 1.00 78.81 91 LEU A N 1
ATOM 646 C CA . LEU A 1 91 ? -26.098 -8.333 44.497 1.00 78.81 91 LEU A CA 1
ATOM 647 C C . LEU A 1 91 ? -26.947 -7.390 43.628 1.00 78.81 91 LEU A C 1
ATOM 649 O O . LEU A 1 91 ? -27.937 -7.833 43.044 1.00 78.81 91 LEU A O 1
ATOM 653 N N . LEU A 1 92 ? -26.544 -6.122 43.483 1.00 76.81 92 LEU A N 1
ATOM 654 C CA . LEU A 1 92 ? -27.208 -5.167 42.585 1.00 76.81 92 LEU A CA 1
ATOM 655 C C . LEU A 1 92 ? -27.027 -5.532 41.103 1.00 76.81 92 LEU A C 1
ATOM 657 O O . LEU A 1 92 ? -27.968 -5.417 40.320 1.00 76.81 92 LEU A O 1
ATOM 661 N N . ALA A 1 93 ? -25.850 -6.024 40.708 1.00 75.19 93 ALA A N 1
ATOM 662 C CA . ALA A 1 93 ? -25.619 -6.489 39.340 1.00 75.19 93 ALA A CA 1
ATOM 663 C C . ALA A 1 93 ? -26.449 -7.745 39.008 1.00 75.19 93 ALA A C 1
ATOM 665 O O . ALA A 1 93 ? -27.023 -7.847 37.922 1.00 75.19 93 ALA A O 1
ATOM 666 N N . ALA A 1 94 ? -26.564 -8.682 39.956 1.00 77.12 94 ALA A N 1
ATOM 667 C CA . ALA A 1 94 ? -27.354 -9.899 39.779 1.00 77.12 94 ALA A CA 1
ATOM 668 C C . ALA A 1 94 ? -28.866 -9.618 39.675 1.00 77.12 94 ALA A C 1
ATOM 670 O O . ALA A 1 94 ? -29.551 -10.242 38.861 1.00 77.12 94 ALA A O 1
ATOM 671 N N . SER A 1 95 ? -29.392 -8.659 40.447 1.00 75.25 95 SER A N 1
ATOM 672 C CA . SER A 1 95 ? -30.811 -8.287 40.376 1.00 75.25 95 SER A CA 1
ATOM 673 C C . SER A 1 95 ? -31.158 -7.567 39.068 1.00 75.25 95 SER A C 1
ATOM 675 O O . SER A 1 95 ? -32.184 -7.880 38.459 1.00 75.25 95 SER A O 1
ATOM 677 N N . ALA A 1 96 ? -30.276 -6.689 38.574 1.00 74.31 96 ALA A N 1
ATOM 678 C CA . ALA A 1 96 ? -30.431 -6.041 37.271 1.00 74.31 96 ALA A CA 1
ATOM 679 C C . ALA A 1 96 ? -30.438 -7.062 36.118 1.00 74.31 96 ALA A C 1
ATOM 681 O O . ALA A 1 96 ? -31.257 -6.963 35.202 1.00 74.31 96 ALA A O 1
ATOM 682 N N . PHE A 1 97 ? -29.582 -8.088 36.190 1.00 75.81 97 PHE A N 1
ATOM 683 C CA . PHE A 1 97 ? -29.527 -9.150 35.185 1.00 75.81 97 PHE A CA 1
ATOM 684 C C . PHE A 1 97 ? -30.829 -9.967 35.112 1.00 75.81 97 PHE A C 1
ATOM 686 O O . PHE A 1 97 ? -31.317 -10.267 34.020 1.00 75.81 97 PHE A O 1
ATOM 693 N N . PHE A 1 98 ? -31.438 -10.290 36.258 1.00 72.69 98 PHE A N 1
ATOM 694 C CA . PHE A 1 98 ? -32.720 -11.002 36.285 1.00 72.69 98 PHE A CA 1
ATOM 695 C C . PHE A 1 98 ? -33.896 -10.134 35.815 1.00 72.69 98 PHE A C 1
ATOM 697 O O . PHE A 1 98 ? -34.759 -10.631 35.087 1.00 72.69 98 PHE A O 1
ATOM 704 N N . PHE A 1 99 ? -33.913 -8.839 36.150 1.00 68.06 99 PHE A N 1
ATOM 705 C CA . PHE A 1 99 ? -34.957 -7.919 35.682 1.00 68.06 99 PHE A CA 1
ATOM 706 C C . PHE A 1 99 ? -34.912 -7.686 34.166 1.00 68.06 99 PHE A C 1
ATOM 708 O O . PHE A 1 99 ? -35.962 -7.627 33.527 1.00 68.06 99 PHE A O 1
ATOM 715 N N . LEU A 1 100 ? -33.715 -7.622 33.571 1.00 62.62 100 LEU A N 1
ATOM 716 C CA . LEU A 1 100 ? -33.549 -7.488 32.118 1.00 62.62 100 LEU A CA 1
ATOM 717 C C . LEU A 1 100 ? -33.994 -8.743 31.351 1.00 62.62 100 LEU A C 1
ATOM 719 O O . LEU A 1 100 ? -34.506 -8.631 30.240 1.00 62.62 100 LEU A O 1
ATOM 723 N N . ARG A 1 101 ? -33.865 -9.942 31.937 1.00 63.50 101 ARG A N 1
ATOM 724 C CA . ARG A 1 101 ? -34.396 -11.169 31.318 1.00 63.50 101 ARG A CA 1
ATOM 725 C C . ARG A 1 101 ? -35.919 -11.258 31.382 1.00 63.50 101 ARG A C 1
ATOM 727 O O . ARG A 1 101 ? -36.532 -11.711 30.418 1.00 63.50 101 ARG A O 1
ATOM 734 N N . ALA A 1 102 ? -36.533 -10.811 32.477 1.00 60.59 102 ALA A N 1
ATOM 735 C CA . ALA A 1 102 ? -37.976 -10.943 32.684 1.00 60.59 102 ALA A CA 1
ATOM 736 C C . ALA A 1 102 ? -38.832 -10.045 31.764 1.00 60.59 102 ALA A C 1
ATOM 738 O O . ALA A 1 102 ? -40.016 -10.320 31.579 1.00 60.59 102 ALA A O 1
ATOM 739 N N . THR A 1 103 ? -38.258 -8.998 31.161 1.00 56.09 103 THR A N 1
ATOM 740 C CA . THR A 1 103 ? -38.985 -8.052 30.290 1.00 56.09 103 THR A CA 1
ATOM 741 C C . THR A 1 103 ? -38.766 -8.275 28.794 1.00 56.09 103 THR A C 1
ATOM 743 O O . THR A 1 103 ? -39.393 -7.598 27.977 1.00 56.09 103 THR A O 1
ATOM 746 N N . SER A 1 104 ? -37.947 -9.259 28.410 1.00 49.94 104 SER A N 1
ATOM 747 C CA . SER A 1 104 ? -37.743 -9.630 27.007 1.00 49.94 104 SER A CA 1
ATOM 748 C C . SER A 1 104 ? -38.940 -10.420 26.456 1.00 49.94 104 SER A C 1
ATOM 750 O O . SER A 1 104 ? -38.927 -11.643 26.345 1.00 49.94 104 SER A O 1
ATOM 752 N N . LYS A 1 105 ? -40.026 -9.710 26.123 1.00 50.38 105 LYS A N 1
ATOM 753 C CA . LYS A 1 105 ? -41.090 -10.271 25.280 1.00 50.38 105 LYS A CA 1
ATOM 754 C C . LYS A 1 105 ? -40.484 -10.656 23.922 1.00 50.38 105 LYS A C 1
ATOM 756 O O . LYS A 1 105 ? -39.767 -9.835 23.348 1.00 50.38 105 LYS A O 1
ATOM 761 N N . PRO A 1 106 ? -40.774 -11.852 23.385 1.00 57.06 106 PRO A N 1
ATOM 762 C CA . PRO A 1 106 ? -40.407 -12.182 22.018 1.00 57.06 106 PRO A CA 1
ATOM 763 C C . PRO A 1 106 ? -41.124 -11.211 21.074 1.00 57.06 106 PRO A C 1
ATOM 765 O O . PRO A 1 106 ? -42.353 -11.128 21.064 1.00 57.06 106 PRO A O 1
ATOM 768 N N . ILE A 1 107 ? -40.339 -10.438 20.327 1.00 60.03 107 ILE A N 1
ATOM 769 C CA . ILE A 1 107 ? -40.828 -9.602 19.232 1.00 60.03 107 ILE A CA 1
ATOM 770 C C . ILE A 1 107 ? -41.418 -10.559 18.182 1.00 60.03 107 ILE A C 1
ATOM 772 O O . ILE A 1 107 ? -40.742 -11.527 17.820 1.00 60.03 107 ILE A O 1
ATOM 776 N N . PRO A 1 108 ? -42.664 -10.351 17.718 1.00 58.06 108 PRO A N 1
ATOM 777 C CA . PRO A 1 108 ? -43.219 -11.124 16.616 1.00 58.06 108 PRO A CA 1
ATOM 778 C C . PRO A 1 108 ? -42.283 -11.015 15.411 1.00 58.06 108 PRO A C 1
ATOM 780 O O . PRO A 1 108 ? -41.912 -9.908 15.029 1.00 58.06 108 PRO A O 1
ATOM 783 N N . LEU A 1 109 ? -41.881 -12.155 14.839 1.00 58.97 109 LEU A N 1
ATOM 784 C CA . LEU A 1 109 ? -41.162 -12.203 13.567 1.00 58.97 109 LEU A CA 1
ATOM 785 C C . LEU A 1 109 ? -42.065 -11.598 12.484 1.00 58.97 109 LEU A C 1
ATOM 787 O O . LEU A 1 109 ? -42.902 -12.281 11.896 1.00 58.97 109 LEU A O 1
ATOM 791 N N . GLU A 1 110 ? -41.909 -10.301 12.255 1.00 56.59 110 GLU A N 1
ATOM 792 C CA . GLU A 1 110 ? -42.390 -9.636 11.058 1.00 56.59 110 GLU A CA 1
ATOM 793 C C . GLU A 1 110 ? -41.515 -10.104 9.890 1.00 56.59 110 GLU A C 1
ATOM 795 O O . GLU A 1 110 ? -40.292 -10.220 10.015 1.00 56.59 110 GLU A O 1
ATOM 800 N N . ALA A 1 111 ? -42.173 -10.491 8.797 1.00 60.88 111 ALA A N 1
ATOM 801 C CA . ALA A 1 111 ? -41.553 -11.072 7.614 1.00 60.88 111 ALA A CA 1
ATOM 802 C C . ALA A 1 111 ? -40.355 -10.228 7.137 1.00 60.88 111 ALA A C 1
ATOM 804 O O . ALA A 1 111 ? -40.401 -8.999 7.244 1.00 60.88 111 ALA A O 1
ATOM 805 N N . PRO A 1 112 ? -39.286 -10.855 6.604 1.00 62.72 112 PRO A N 1
ATOM 806 C CA . PRO A 1 112 ? -38.113 -10.114 6.164 1.00 62.72 112 PRO A CA 1
ATOM 807 C C . PRO A 1 112 ? -38.541 -9.051 5.144 1.00 62.72 112 PRO A C 1
ATOM 809 O O . PRO A 1 112 ? -39.259 -9.388 4.194 1.00 62.72 112 PRO A O 1
ATOM 812 N N . PRO A 1 113 ? -38.138 -7.779 5.320 1.00 60.34 113 PRO A N 1
ATOM 813 C CA . PRO A 1 113 ? -38.409 -6.768 4.320 1.00 60.34 113 PRO A CA 1
ATOM 814 C C . PRO A 1 113 ? -37.785 -7.222 3.003 1.00 60.34 113 PRO A C 1
ATOM 816 O O . PRO A 1 113 ? -36.641 -7.682 2.956 1.00 60.34 113 PRO A O 1
ATOM 819 N N . VAL A 1 114 ? -38.587 -7.115 1.944 1.00 56.22 114 VAL A N 1
ATOM 820 C CA . VAL A 1 114 ? -38.177 -7.267 0.550 1.00 56.22 114 VAL A CA 1
ATOM 821 C C . VAL A 1 114 ? -36.829 -6.577 0.373 1.00 56.22 114 VAL A C 1
ATOM 823 O O . VAL A 1 114 ? -36.681 -5.403 0.714 1.00 56.22 114 VAL A O 1
ATOM 826 N N . VAL A 1 115 ? -35.844 -7.334 -0.113 1.00 50.09 115 VAL A N 1
ATOM 827 C CA . VAL A 1 115 ? -34.501 -6.846 -0.421 1.00 50.09 115 VAL A CA 1
ATOM 828 C C . VAL A 1 115 ? -34.645 -5.797 -1.520 1.00 50.09 115 VAL A C 1
ATOM 830 O O . VAL A 1 115 ? -34.661 -6.118 -2.706 1.00 50.09 115 VAL A O 1
ATOM 833 N N . SER A 1 116 ? -34.815 -4.537 -1.123 1.00 50.69 116 SER A N 1
ATOM 834 C CA . SER A 1 116 ? -34.636 -3.395 -2.005 1.00 50.69 116 SER A CA 1
ATOM 835 C C . SER A 1 116 ? -33.188 -3.432 -2.461 1.00 50.69 116 SER A C 1
ATOM 837 O O . SER A 1 116 ? -32.272 -3.121 -1.703 1.00 50.69 116 SER A O 1
ATOM 839 N N . SER A 1 117 ? -32.984 -3.879 -3.694 1.00 49.00 117 SER A N 1
ATOM 840 C CA . SER A 1 117 ? -31.722 -3.787 -4.407 1.00 49.00 117 SER A CA 1
ATOM 841 C C . SER A 1 117 ? -31.389 -2.309 -4.592 1.00 49.00 117 SER A C 1
ATOM 843 O O . SER A 1 117 ? -31.814 -1.685 -5.566 1.00 49.00 117 SER A O 1
ATOM 845 N N . THR A 1 118 ? -30.682 -1.727 -3.624 1.00 57.16 118 THR A N 1
ATOM 846 C CA . THR A 1 118 ? -30.068 -0.410 -3.773 1.00 57.16 118 THR A CA 1
ATOM 847 C C . THR A 1 118 ? -29.186 -0.458 -5.025 1.00 57.16 118 THR A C 1
ATOM 849 O O . THR A 1 118 ? -28.351 -1.361 -5.122 1.00 57.16 118 THR A O 1
ATOM 852 N N . PRO A 1 119 ? -29.380 0.436 -6.010 1.00 62.22 119 PRO A N 1
ATOM 853 C CA . PRO A 1 119 ? -28.562 0.441 -7.216 1.00 62.22 119 PRO A CA 1
ATOM 854 C C . PRO A 1 119 ? -27.093 0.629 -6.827 1.00 62.22 119 PRO A C 1
ATOM 856 O O . PRO A 1 119 ? -26.762 1.559 -6.090 1.00 62.22 119 PRO A O 1
ATOM 859 N N . SER A 1 120 ? -26.232 -0.279 -7.296 1.00 62.28 120 SER A N 1
ATOM 860 C CA . SER A 1 120 ? -24.786 -0.176 -7.091 1.00 62.28 120 SER A CA 1
ATOM 861 C C . SER A 1 120 ? -24.294 1.157 -7.669 1.00 62.28 120 SER A C 1
ATOM 863 O O . SER A 1 120 ? -24.741 1.525 -8.764 1.00 62.28 120 SER A O 1
ATOM 865 N N . PRO A 1 121 ? -23.427 1.909 -6.967 1.00 67.44 121 PRO A N 1
ATOM 866 C CA . PRO A 1 121 ? -22.860 3.134 -7.513 1.00 67.44 121 PRO A CA 1
ATOM 867 C C . PRO A 1 121 ? -22.149 2.852 -8.849 1.00 67.44 121 PRO A C 1
ATOM 869 O O . PRO A 1 121 ? -21.633 1.751 -9.056 1.00 67.44 121 PRO A O 1
ATOM 872 N N . PRO A 1 122 ? -22.125 3.822 -9.781 1.00 73.00 122 PRO A N 1
ATOM 873 C CA . PRO A 1 122 ? -21.429 3.648 -11.049 1.00 73.00 122 PRO A CA 1
ATOM 874 C C . PRO A 1 122 ? -19.925 3.416 -10.813 1.00 73.00 122 PRO A C 1
ATOM 876 O O . PRO A 1 122 ? -19.359 3.986 -9.875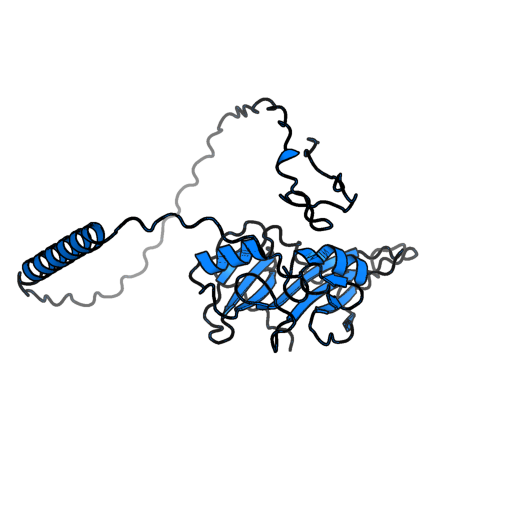 1.00 73.00 122 PRO A O 1
ATOM 879 N N . PRO A 1 123 ? -19.261 2.616 -11.664 1.00 77.81 123 PRO A N 1
ATOM 880 C CA . PRO A 1 123 ? -17.837 2.349 -11.525 1.00 77.81 123 PRO A CA 1
ATOM 881 C C . PRO A 1 123 ? -17.014 3.627 -11.730 1.00 77.81 123 PRO A C 1
ATOM 883 O O . PRO A 1 123 ? -17.321 4.446 -12.600 1.00 77.81 123 PRO A O 1
ATOM 886 N N . LEU A 1 124 ? -15.944 3.788 -10.949 1.00 80.38 124 LEU A N 1
ATOM 887 C CA . LEU A 1 124 ? -15.049 4.948 -11.020 1.00 80.38 124 LEU A CA 1
ATOM 888 C C . LEU A 1 124 ? -13.809 4.605 -11.854 1.00 80.38 124 LEU A C 1
ATOM 890 O O . LEU A 1 124 ? -13.156 3.601 -11.588 1.00 80.38 124 LEU A O 1
ATOM 894 N N . ASN A 1 125 ? -13.474 5.424 -12.858 1.00 82.31 125 ASN A N 1
ATOM 895 C CA . ASN A 1 125 ? -12.280 5.230 -13.686 1.00 82.31 125 ASN A CA 1
ATOM 896 C C . ASN A 1 125 ? -11.195 6.254 -13.332 1.00 82.31 125 ASN A C 1
ATOM 898 O O . ASN A 1 125 ? -11.371 7.448 -13.568 1.00 82.31 125 ASN A O 1
ATOM 902 N N . ILE A 1 126 ? -10.068 5.780 -12.803 1.00 80.00 126 ILE A N 1
ATOM 903 C CA . ILE A 1 126 ? -8.908 6.605 -12.453 1.00 80.00 126 ILE A CA 1
ATOM 904 C C . ILE A 1 126 ? -7.696 6.082 -13.213 1.00 80.00 126 ILE A C 1
ATOM 906 O O . ILE A 1 126 ? -7.307 4.928 -13.062 1.00 80.00 126 ILE A O 1
ATOM 910 N N . HIS A 1 127 ? -7.086 6.927 -14.047 1.00 81.56 127 HIS A N 1
ATOM 911 C CA . HIS A 1 127 ? -5.956 6.552 -14.906 1.00 81.56 127 HIS A CA 1
ATOM 912 C C . HIS A 1 127 ? -6.200 5.323 -15.805 1.00 81.56 127 HIS A C 1
ATOM 914 O O . HIS A 1 127 ? -5.239 4.672 -16.213 1.00 81.56 127 HIS A O 1
ATOM 920 N N . GLY A 1 128 ? -7.449 5.005 -16.153 1.00 76.50 128 GLY A N 1
ATOM 921 C CA . GLY A 1 128 ? -7.796 3.793 -16.902 1.00 76.50 128 GLY A CA 1
ATOM 922 C C . GLY A 1 128 ? -8.103 2.577 -16.021 1.00 76.50 128 GLY A C 1
ATOM 923 O O . GLY A 1 128 ? -8.467 1.538 -16.562 1.00 76.50 128 GLY A O 1
ATOM 924 N N . ILE A 1 129 ? -7.987 2.693 -14.694 1.00 81.50 129 ILE A N 1
ATOM 925 C CA . ILE A 1 129 ? -8.328 1.644 -13.726 1.00 81.50 129 ILE A CA 1
ATOM 926 C C . ILE A 1 129 ? -9.785 1.811 -13.319 1.00 81.50 129 ILE A C 1
ATOM 928 O O . ILE A 1 129 ? -10.170 2.865 -12.818 1.00 81.50 129 ILE A O 1
ATOM 932 N N . VAL A 1 130 ? -10.582 0.765 -13.530 1.00 82.62 130 VAL A N 1
ATOM 933 C CA . VAL A 1 130 ? -12.009 0.743 -13.202 1.00 82.62 130 VAL A CA 1
ATOM 934 C C . VAL A 1 130 ? -12.205 0.127 -11.819 1.00 82.62 130 VAL A C 1
ATOM 936 O O . VAL A 1 130 ? -11.891 -1.041 -11.607 1.00 82.62 130 VAL A O 1
ATOM 939 N N . LEU A 1 131 ? -12.746 0.905 -10.885 1.00 84.44 131 LEU A N 1
ATOM 940 C CA . LEU A 1 131 ? -13.127 0.455 -9.549 1.00 84.44 131 LEU A CA 1
ATOM 941 C C . LEU A 1 131 ? -14.581 -0.037 -9.583 1.00 84.44 131 LEU A C 1
ATOM 943 O O . LEU A 1 131 ? -15.500 0.752 -9.816 1.00 84.44 131 LEU A O 1
ATOM 947 N N . ALA A 1 132 ? -14.772 -1.348 -9.400 1.00 72.19 132 ALA A N 1
ATOM 948 C CA . ALA A 1 132 ? -16.065 -2.025 -9.546 1.00 72.19 132 ALA A CA 1
ATOM 949 C C . ALA A 1 132 ? -17.121 -1.562 -8.526 1.00 72.19 132 ALA A C 1
ATOM 951 O O . ALA A 1 132 ? -18.268 -1.340 -8.906 1.00 72.19 132 ALA A O 1
ATOM 952 N N . ASP A 1 133 ? -16.720 -1.335 -7.272 1.00 75.06 133 ASP A N 1
ATOM 953 C CA . ASP A 1 133 ? -17.613 -0.921 -6.175 1.00 75.06 133 ASP A CA 1
ATOM 954 C C . ASP A 1 133 ? -17.658 0.612 -5.987 1.00 75.06 133 ASP A C 1
ATOM 956 O O . ASP A 1 133 ? -17.908 1.141 -4.899 1.00 75.06 133 ASP A O 1
ATOM 960 N N . GLY A 1 134 ? -17.412 1.358 -7.069 1.00 77.00 134 GLY A N 1
ATOM 961 C CA . GLY A 1 134 ? -17.403 2.819 -7.066 1.00 77.00 134 GLY A CA 1
ATOM 962 C C . GLY A 1 134 ? -16.181 3.397 -6.332 1.00 77.00 134 GLY A C 1
ATOM 963 O O . GLY A 1 134 ? -15.062 2.934 -6.553 1.00 77.00 134 GLY A O 1
ATOM 964 N N . PRO A 1 135 ? -16.337 4.436 -5.488 1.00 79.69 135 PRO A N 1
ATOM 965 C CA . PRO A 1 135 ? -15.207 5.111 -4.846 1.00 79.69 135 PRO A CA 1
ATOM 966 C C . PRO A 1 135 ? -14.653 4.347 -3.633 1.00 79.69 135 PRO A C 1
ATOM 968 O O . PRO A 1 135 ? -13.586 4.714 -3.141 1.00 79.69 135 PRO A O 1
ATOM 971 N N . ARG A 1 136 ? -15.370 3.328 -3.127 1.00 87.38 136 ARG A N 1
ATOM 972 C CA . ARG A 1 136 ? -14.985 2.534 -1.951 1.00 87.38 136 ARG A CA 1
ATOM 973 C C . ARG A 1 136 ? -14.318 1.237 -2.397 1.00 87.38 136 ARG A C 1
ATOM 975 O O . ARG A 1 136 ? -14.964 0.421 -3.038 1.00 87.38 136 ARG A O 1
ATOM 982 N N . PHE A 1 137 ? -13.053 1.029 -2.041 1.00 91.50 137 PHE A N 1
ATOM 983 C CA . PHE A 1 137 ? -12.312 -0.165 -2.468 1.00 91.50 137 PHE A CA 1
ATOM 984 C C . PHE A 1 137 ? -11.221 -0.584 -1.470 1.00 91.50 137 PHE A C 1
ATOM 986 O O . PHE A 1 137 ? -10.876 0.163 -0.546 1.00 91.50 137 PHE A O 1
ATOM 993 N N . ASP A 1 138 ? -10.697 -1.796 -1.668 1.00 93.38 138 ASP A N 1
ATOM 994 C CA . ASP A 1 138 ? -9.529 -2.338 -0.975 1.00 93.38 138 ASP A CA 1
ATOM 995 C C . ASP A 1 138 ? -8.237 -1.979 -1.757 1.00 93.38 138 ASP A C 1
ATOM 997 O O . ASP A 1 138 ? -8.085 -2.365 -2.920 1.00 93.38 138 ASP A O 1
ATOM 1001 N N . PRO A 1 139 ? -7.285 -1.245 -1.149 1.00 94.19 139 PRO A N 1
ATOM 1002 C CA . PRO A 1 139 ? -5.997 -0.890 -1.750 1.00 94.19 139 PRO A CA 1
ATOM 1003 C C . PRO A 1 139 ? -5.182 -2.045 -2.349 1.00 94.19 139 PRO A C 1
ATOM 1005 O O . PRO A 1 139 ? -4.402 -1.838 -3.273 1.00 94.19 139 PRO A O 1
ATOM 1008 N N . THR A 1 140 ? -5.300 -3.263 -1.828 1.00 95.31 140 THR A N 1
ATOM 1009 C CA . THR A 1 140 ? -4.523 -4.405 -2.328 1.00 95.31 140 THR A CA 1
ATOM 1010 C C . THR A 1 140 ? -5.155 -5.092 -3.536 1.00 95.31 140 THR A C 1
ATOM 1012 O O . THR A 1 140 ? -4.420 -5.663 -4.342 1.00 95.31 140 THR A O 1
ATOM 1015 N N . ASP A 1 141 ? -6.468 -4.955 -3.743 1.00 92.50 141 ASP A N 1
ATOM 1016 C CA . ASP A 1 141 ? -7.181 -5.581 -4.868 1.00 92.50 141 ASP A CA 1
ATOM 1017 C C . ASP A 1 141 ? -6.780 -5.003 -6.233 1.00 92.50 141 ASP A C 1
ATOM 1019 O O . ASP A 1 141 ? -6.869 -5.675 -7.263 1.00 92.50 141 ASP A O 1
ATOM 1023 N N . VAL A 1 142 ? -6.298 -3.758 -6.257 1.00 92.56 142 VAL A N 1
ATOM 1024 C CA . VAL A 1 142 ? -5.961 -3.052 -7.501 1.00 92.56 142 VAL A CA 1
ATOM 1025 C C . VAL A 1 142 ? -4.483 -3.148 -7.883 1.00 92.56 142 VAL A C 1
ATOM 1027 O O . VAL A 1 142 ? -4.114 -2.692 -8.964 1.00 92.56 142 VAL A O 1
ATOM 1030 N N . LEU A 1 143 ? -3.632 -3.773 -7.056 1.00 93.50 143 LEU A N 1
ATOM 1031 C CA . LEU A 1 143 ? -2.190 -3.907 -7.319 1.00 93.50 143 LEU A CA 1
ATOM 1032 C C . LEU A 1 143 ? -1.865 -4.492 -8.709 1.00 93.50 143 LEU A C 1
ATOM 1034 O O . LEU A 1 143 ? -0.995 -3.931 -9.383 1.00 93.50 143 LEU A O 1
ATOM 1038 N N . PRO A 1 144 ? -2.554 -5.546 -9.203 1.00 91.88 144 PRO A N 1
ATOM 1039 C CA . PRO A 1 144 ? -2.301 -6.061 -10.548 1.00 91.88 144 PRO A CA 1
ATOM 1040 C C . PRO A 1 144 ? -2.571 -5.016 -11.638 1.00 91.88 144 PRO A C 1
ATOM 1042 O O . PRO A 1 144 ? -1.754 -4.844 -12.539 1.00 91.88 144 PRO A O 1
ATOM 1045 N N . MET A 1 145 ? -3.670 -4.265 -11.513 1.00 91.06 145 MET A N 1
ATOM 1046 C CA . MET A 1 145 ? -4.053 -3.225 -12.475 1.00 91.06 145 MET A CA 1
ATOM 1047 C C . MET A 1 145 ? -3.083 -2.040 -12.447 1.00 91.06 145 MET A C 1
ATOM 1049 O O . MET A 1 145 ? -2.741 -1.496 -13.494 1.00 91.06 145 MET A O 1
ATOM 1053 N N . ILE A 1 146 ? -2.596 -1.659 -11.261 1.00 92.06 146 ILE A N 1
ATOM 1054 C CA . ILE A 1 146 ? -1.567 -0.622 -11.118 1.00 92.06 146 ILE A CA 1
ATOM 1055 C C . ILE A 1 146 ? -0.280 -1.064 -11.818 1.00 92.06 146 ILE A C 1
ATOM 1057 O O . ILE A 1 146 ? 0.274 -0.297 -12.604 1.00 92.06 146 ILE A O 1
ATOM 1061 N N . ARG A 1 147 ? 0.168 -2.308 -11.591 1.00 91.44 147 ARG A N 1
ATOM 1062 C CA . ARG A 1 147 ? 1.372 -2.866 -12.225 1.00 91.44 147 ARG A CA 1
ATOM 1063 C C . ARG A 1 147 ? 1.268 -2.870 -13.750 1.00 91.44 147 ARG A C 1
ATOM 1065 O O . ARG A 1 147 ? 2.206 -2.449 -14.421 1.00 91.44 147 ARG A O 1
ATOM 1072 N N . GLU A 1 148 ? 0.140 -3.325 -14.287 1.00 89.94 148 GLU A N 1
ATOM 1073 C CA . GLU A 1 148 ? -0.120 -3.311 -15.731 1.00 89.94 148 GLU A CA 1
ATOM 1074 C C . GLU A 1 148 ? -0.142 -1.890 -16.300 1.00 89.94 148 GLU A C 1
ATOM 1076 O O . GLU A 1 148 ? 0.210 -1.685 -17.457 1.00 89.94 148 GLU A O 1
ATOM 1081 N N . ARG A 1 149 ? -0.528 -0.894 -15.495 1.00 90.06 149 ARG A N 1
ATOM 1082 C CA . ARG A 1 149 ? -0.620 0.495 -15.943 1.00 90.06 149 ARG A CA 1
ATOM 1083 C C . ARG A 1 149 ? 0.721 1.226 -15.981 1.00 90.06 149 ARG A C 1
ATOM 1085 O O . ARG A 1 149 ? 0.878 2.140 -16.789 1.00 90.06 149 ARG A O 1
ATOM 1092 N N . ILE A 1 150 ? 1.660 0.878 -15.103 1.00 90.19 150 ILE A N 1
ATOM 1093 C CA . ILE A 1 150 ? 2.956 1.573 -15.000 1.00 90.19 150 ILE A CA 1
ATOM 1094 C C . ILE A 1 150 ? 3.997 1.094 -16.020 1.00 90.19 150 ILE A C 1
ATOM 1096 O O . ILE A 1 150 ? 4.976 1.813 -16.246 1.00 90.19 150 ILE A O 1
ATOM 1100 N N . VAL A 1 151 ? 3.781 -0.061 -16.653 1.00 87.44 151 VAL A N 1
ATOM 1101 C CA . VAL A 1 151 ? 4.648 -0.615 -17.704 1.00 87.44 151 VAL A CA 1
ATOM 1102 C C . VAL A 1 151 ? 3.933 -0.576 -19.044 1.00 87.44 151 VAL A C 1
ATOM 1104 O O . VAL A 1 151 ? 2.766 -0.947 -19.141 1.00 87.44 151 VAL A O 1
ATOM 1107 N N . ASP A 1 152 ? 4.642 -0.163 -20.092 1.00 82.19 152 ASP A N 1
ATOM 1108 C CA . ASP A 1 152 ? 4.080 -0.182 -21.436 1.00 82.19 152 ASP A CA 1
ATOM 1109 C C . ASP A 1 152 ? 3.932 -1.624 -21.955 1.00 82.19 152 ASP A C 1
ATOM 1111 O O . ASP A 1 152 ? 4.816 -2.463 -21.742 1.00 82.19 152 ASP A O 1
ATOM 1115 N N . PRO A 1 153 ? 2.846 -1.947 -22.681 1.00 78.62 153 PRO A N 1
ATOM 1116 C CA . PRO A 1 153 ? 2.679 -3.264 -23.280 1.00 78.62 153 PRO A CA 1
ATOM 1117 C C . PRO A 1 153 ? 3.866 -3.620 -24.187 1.00 78.62 153 PRO A C 1
ATOM 1119 O O . PRO A 1 153 ? 4.101 -2.976 -25.207 1.00 78.62 153 PRO A O 1
ATOM 1122 N N . GLY A 1 154 ? 4.601 -4.676 -23.831 1.00 79.69 154 GLY A N 1
ATOM 1123 C CA . GLY A 1 154 ? 5.768 -5.153 -24.583 1.00 79.69 154 GLY A CA 1
ATOM 1124 C C . GLY A 1 154 ? 7.121 -4.713 -24.022 1.00 79.69 154 GLY A C 1
ATOM 1125 O O . GLY A 1 154 ? 8.145 -5.245 -24.459 1.00 79.69 154 GLY A O 1
ATOM 1126 N N . ASP A 1 155 ? 7.139 -3.820 -23.032 1.00 84.50 155 ASP A N 1
ATOM 1127 C CA . ASP A 1 155 ? 8.340 -3.540 -22.255 1.00 84.50 155 ASP A CA 1
ATOM 1128 C C . ASP A 1 155 ? 8.677 -4.737 -21.339 1.00 84.50 155 ASP A C 1
ATOM 1130 O O . ASP A 1 155 ? 7.803 -5.400 -20.777 1.00 84.50 155 ASP A O 1
ATOM 1134 N N . ARG A 1 156 ? 9.970 -5.058 -21.229 1.00 84.69 156 ARG A N 1
ATOM 1135 C CA . ARG A 1 156 ? 10.505 -6.165 -20.415 1.00 84.69 156 ARG A CA 1
ATOM 1136 C C . ARG A 1 156 ? 11.038 -5.687 -19.066 1.00 84.69 156 ARG A C 1
ATOM 1138 O O . ARG A 1 156 ? 11.883 -6.358 -18.469 1.00 84.69 156 ARG A O 1
ATOM 1145 N N . SER A 1 157 ? 10.574 -4.530 -18.617 1.00 90.62 157 SER A N 1
ATOM 1146 C CA . SER A 1 157 ? 10.935 -3.960 -17.331 1.00 90.62 157 SER A CA 1
ATOM 1147 C C . SER A 1 157 ? 10.520 -4.849 -16.166 1.00 90.62 157 SER A C 1
ATOM 1149 O O . SER A 1 157 ? 9.439 -5.442 -16.144 1.00 90.62 157 SER A O 1
ATOM 1151 N N . GLU A 1 158 ? 11.398 -4.935 -15.172 1.00 92.06 158 GLU A N 1
ATOM 1152 C CA . GLU A 1 158 ? 11.084 -5.567 -13.896 1.00 92.06 158 GLU A CA 1
ATOM 1153 C C . GLU A 1 158 ? 10.414 -4.530 -12.992 1.00 92.06 158 GLU A C 1
ATOM 1155 O O . GLU A 1 158 ? 10.916 -3.418 -12.842 1.00 92.06 158 GLU A O 1
ATOM 1160 N N . VAL A 1 159 ? 9.288 -4.889 -12.379 1.00 94.31 159 VAL A N 1
ATOM 1161 C CA . VAL A 1 159 ? 8.514 -3.986 -11.523 1.00 94.31 159 VAL A CA 1
ATOM 1162 C C . VAL A 1 159 ? 8.513 -4.509 -10.105 1.00 94.31 159 VAL A C 1
ATOM 1164 O O . VAL A 1 159 ? 8.042 -5.617 -9.850 1.00 94.31 159 VAL A O 1
ATOM 1167 N N . HIS A 1 160 ? 8.984 -3.685 -9.179 1.00 95.38 160 HIS A N 1
ATOM 1168 C CA . HIS A 1 160 ? 9.094 -4.043 -7.774 1.00 95.38 160 HIS A CA 1
ATOM 1169 C C . HIS A 1 160 ? 8.359 -3.031 -6.910 1.00 95.38 160 HIS A C 1
ATOM 1171 O O . HIS A 1 160 ? 8.516 -1.827 -7.091 1.00 95.38 160 HIS A O 1
ATOM 1177 N N . LEU A 1 161 ? 7.549 -3.501 -5.966 1.00 96.19 161 LEU A N 1
ATOM 1178 C CA . LEU A 1 161 ? 6.850 -2.618 -5.038 1.00 96.19 161 LEU A CA 1
ATOM 1179 C C . LEU A 1 161 ? 7.868 -1.975 -4.080 1.00 96.19 161 LEU A C 1
ATOM 1181 O O . LEU A 1 161 ? 8.752 -2.648 -3.550 1.00 96.19 161 LEU A O 1
ATOM 1185 N N . LEU A 1 162 ? 7.752 -0.669 -3.853 1.00 96.06 162 LEU A N 1
ATOM 1186 C CA . LEU A 1 162 ? 8.500 0.064 -2.824 1.00 96.06 162 LEU A CA 1
ATOM 1187 C C . LEU A 1 162 ? 7.630 0.309 -1.591 1.00 96.06 162 LEU A C 1
ATOM 1189 O O . LEU A 1 162 ? 8.106 0.177 -0.464 1.00 96.06 162 LEU A O 1
ATOM 1193 N N . GLY A 1 163 ? 6.348 0.603 -1.805 1.00 96.75 163 GLY A N 1
ATOM 1194 C CA . GLY A 1 163 ? 5.393 0.783 -0.726 1.00 96.75 163 GLY A CA 1
ATOM 1195 C C . GLY A 1 163 ? 4.002 1.190 -1.193 1.00 96.75 163 GLY A C 1
ATOM 1196 O O . GLY A 1 163 ? 3.766 1.469 -2.370 1.00 96.75 163 GLY A O 1
ATOM 1197 N N . ILE A 1 164 ? 3.078 1.211 -0.236 1.00 98.06 164 ILE A N 1
ATOM 1198 C CA . ILE A 1 164 ? 1.692 1.653 -0.414 1.00 98.06 164 ILE A CA 1
ATOM 1199 C C . ILE A 1 164 ? 1.395 2.658 0.693 1.00 98.06 164 ILE A C 1
ATOM 1201 O O . ILE A 1 164 ? 1.617 2.364 1.864 1.00 98.06 164 ILE A O 1
ATOM 1205 N N . VAL A 1 165 ? 0.879 3.830 0.350 1.00 97.88 165 VAL A N 1
ATOM 1206 C CA . VAL A 1 165 ? 0.435 4.836 1.317 1.00 97.88 165 VAL A CA 1
ATOM 1207 C C . VAL A 1 165 ? -1.065 4.994 1.174 1.00 97.88 165 VAL A C 1
ATOM 1209 O O . VAL A 1 165 ? -1.558 5.377 0.121 1.00 97.88 165 VAL A O 1
ATOM 1212 N N . VAL A 1 166 ? -1.791 4.706 2.243 1.00 98.00 166 VAL A N 1
ATOM 1213 C CA . VAL A 1 166 ? -3.239 4.847 2.327 1.00 98.00 166 VAL A CA 1
ATOM 1214 C C . VAL A 1 166 ? -3.553 6.015 3.248 1.00 98.00 166 VAL A C 1
ATOM 1216 O O . VAL A 1 166 ? -3.079 6.075 4.382 1.00 98.00 166 VAL A O 1
ATOM 1219 N N . ARG A 1 167 ? -4.367 6.950 2.771 1.00 97.50 167 ARG A N 1
ATOM 1220 C CA . ARG A 1 167 ? -4.854 8.086 3.546 1.00 97.50 167 ARG A CA 1
ATOM 1221 C C . ARG A 1 167 ? -6.365 8.016 3.643 1.00 97.50 167 ARG A C 1
ATOM 1223 O O . ARG A 1 167 ? -7.045 7.855 2.634 1.00 97.50 167 ARG A O 1
ATOM 1230 N N . GLY A 1 168 ? -6.888 8.215 4.846 1.00 95.81 168 GLY A N 1
ATOM 1231 C CA . GLY A 1 168 ? -8.311 8.488 5.037 1.00 95.81 168 GLY A CA 1
ATOM 1232 C C . GLY A 1 168 ? -9.200 7.259 4.937 1.00 95.81 168 GLY A C 1
ATOM 1233 O O . GLY A 1 168 ? -10.340 7.369 4.493 1.00 95.81 168 GLY A O 1
ATOM 1234 N N . ALA A 1 169 ? -8.681 6.098 5.324 1.00 96.75 169 ALA A N 1
ATOM 1235 C CA . ALA A 1 169 ? -9.466 4.880 5.373 1.00 96.75 169 ALA A CA 1
ATOM 1236 C C . ALA A 1 169 ? -10.374 4.861 6.605 1.00 96.75 169 ALA A C 1
ATOM 1238 O O . ALA A 1 169 ? -9.981 5.285 7.691 1.00 96.75 169 ALA A O 1
ATOM 1239 N N . SER A 1 170 ? -11.573 4.316 6.447 1.00 95.25 170 SER A N 1
ATOM 1240 C CA . SER A 1 170 ? -12.510 4.068 7.540 1.00 95.25 170 SER A CA 1
ATOM 1241 C C . SER A 1 170 ? -13.246 2.758 7.291 1.00 95.25 170 SER A C 1
ATOM 1243 O O . SER A 1 170 ? -13.434 2.339 6.147 1.00 95.25 170 SER A O 1
ATOM 1245 N N . GLU A 1 171 ? -13.624 2.063 8.367 1.00 94.12 171 GLU A N 1
ATOM 1246 C CA . GLU A 1 171 ? -14.364 0.795 8.282 1.00 94.12 171 GLU A CA 1
ATOM 1247 C C . GLU A 1 171 ? -13.728 -0.254 7.340 1.00 94.12 171 GLU A C 1
ATOM 1249 O O . GLU A 1 171 ? -14.426 -1.044 6.702 1.00 94.12 171 GLU A O 1
ATOM 1254 N N . GLY A 1 172 ? -12.399 -0.266 7.227 1.00 93.38 172 GLY A N 1
ATOM 1255 C CA . GLY A 1 172 ? -11.668 -1.248 6.424 1.00 93.38 172 GLY A CA 1
ATOM 1256 C C . GLY A 1 172 ? -11.622 -0.976 4.928 1.00 93.38 172 GLY A C 1
ATOM 1257 O O . GLY A 1 172 ? -11.158 -1.842 4.197 1.00 93.38 172 GLY A O 1
ATOM 1258 N N . ALA A 1 173 ? -12.043 0.198 4.462 1.00 94.56 173 ALA A N 1
ATOM 1259 C CA . ALA A 1 173 ? -11.959 0.571 3.054 1.00 94.56 173 ALA A CA 1
ATOM 1260 C C . ALA A 1 173 ? -11.518 2.028 2.883 1.00 94.56 173 ALA A C 1
ATOM 1262 O O . ALA A 1 173 ? -11.596 2.837 3.809 1.00 94.56 173 ALA A O 1
ATOM 1263 N N . VAL A 1 174 ? -11.082 2.367 1.673 1.00 95.06 174 VAL A N 1
ATOM 1264 C CA . VAL A 1 174 ? -10.814 3.754 1.282 1.00 95.06 174 VAL A CA 1
ATOM 1265 C C . VAL A 1 174 ? -11.965 4.230 0.422 1.00 95.06 174 VAL A C 1
ATOM 1267 O O . VAL A 1 174 ? -12.261 3.588 -0.576 1.00 95.06 174 VAL A O 1
ATOM 1270 N N . ASN A 1 175 ? -12.597 5.343 0.797 1.00 94.25 175 ASN A N 1
ATOM 1271 C CA . ASN A 1 175 ? -13.596 6.014 -0.029 1.00 94.25 175 ASN A CA 1
ATOM 1272 C C . ASN A 1 175 ? -12.968 7.250 -0.686 1.00 94.25 175 ASN A C 1
ATOM 1274 O O . ASN A 1 175 ? -12.758 8.252 -0.008 1.00 94.25 175 ASN A O 1
ATOM 1278 N N . LEU A 1 176 ? -12.689 7.190 -1.990 1.00 93.75 176 LEU A N 1
ATOM 1279 C CA . LEU A 1 176 ? -12.034 8.278 -2.729 1.00 93.75 176 LEU A CA 1
ATOM 1280 C C . LEU A 1 176 ? -12.883 9.548 -2.867 1.00 93.75 176 LEU A C 1
ATOM 1282 O O . LEU A 1 176 ? -12.332 10.594 -3.199 1.00 93.75 176 LEU A O 1
ATOM 1286 N N . ASP A 1 177 ? -14.189 9.490 -2.591 1.00 91.38 177 ASP A N 1
ATOM 1287 C CA . ASP A 1 177 ? -15.031 10.690 -2.530 1.00 91.38 177 ASP A CA 1
ATOM 1288 C C . ASP A 1 177 ? -14.849 11.483 -1.231 1.00 91.38 177 ASP A C 1
ATOM 1290 O O . ASP A 1 177 ? -15.208 12.662 -1.173 1.00 91.38 177 ASP A O 1
ATOM 1294 N N . SER A 1 178 ? -14.293 10.858 -0.191 1.00 91.25 178 SER A N 1
ATOM 1295 C CA . SER A 1 178 ? -14.006 11.526 1.072 1.00 91.25 178 SER A CA 1
ATOM 1296 C C . SER A 1 178 ? -12.855 12.517 0.909 1.00 91.25 178 SER A C 1
ATOM 1298 O O . SER A 1 178 ? -11.816 12.218 0.319 1.00 91.25 178 SER A O 1
ATOM 1300 N N . GLN A 1 179 ? -13.003 13.706 1.493 1.00 91.25 179 GLN A N 1
ATOM 1301 C CA . GLN A 1 179 ? -11.971 14.736 1.431 1.00 91.25 179 GLN A CA 1
ATOM 1302 C C . GLN A 1 179 ? -10.651 14.238 2.048 1.00 91.25 179 GLN A C 1
ATOM 1304 O O . GLN A 1 179 ? -10.594 13.816 3.206 1.00 91.25 179 GLN A O 1
ATOM 1309 N N . GLY A 1 180 ? -9.571 14.309 1.266 1.00 90.50 180 GLY A N 1
ATOM 1310 C CA . GLY A 1 180 ? -8.238 13.883 1.699 1.00 90.50 180 GLY A CA 1
ATOM 1311 C C . GLY A 1 180 ? -8.072 12.366 1.839 1.00 90.50 180 GLY A C 1
ATOM 1312 O O . GLY A 1 180 ? -7.168 11.927 2.556 1.00 90.50 180 GLY A O 1
ATOM 1313 N N . ALA A 1 181 ? -8.950 11.569 1.221 1.00 95.50 181 ALA A N 1
ATOM 1314 C CA . ALA A 1 181 ? -8.721 10.146 1.028 1.00 95.50 181 ALA A CA 1
ATOM 1315 C C . ALA A 1 181 ? -7.925 9.911 -0.260 1.00 95.50 181 ALA A C 1
ATOM 1317 O O . ALA A 1 181 ? -8.240 10.469 -1.313 1.00 95.50 181 ALA A O 1
ATOM 1318 N N . SER A 1 182 ? -6.881 9.095 -0.173 1.00 96.75 182 SER A N 1
ATOM 1319 C CA . SER A 1 182 ? -6.051 8.745 -1.322 1.00 96.75 182 SER A CA 1
ATOM 1320 C C . SER A 1 182 ? -5.309 7.437 -1.090 1.00 96.75 182 SER A C 1
ATOM 1322 O O . SER A 1 182 ? -5.094 7.014 0.050 1.00 96.75 182 SER A O 1
ATOM 1324 N N . VAL A 1 183 ? -4.906 6.792 -2.182 1.00 97.44 183 VAL A N 1
ATOM 1325 C CA . VAL A 1 183 ? -3.993 5.649 -2.144 1.00 97.44 183 VAL A CA 1
ATOM 1326 C C . VAL A 1 183 ? -2.853 5.883 -3.118 1.00 97.44 183 VAL A C 1
ATOM 1328 O O . VAL A 1 183 ? -3.081 5.971 -4.320 1.00 97.44 183 VAL A O 1
ATOM 1331 N N . THR A 1 184 ? -1.629 5.967 -2.614 1.00 97.31 184 THR A N 1
ATOM 1332 C CA . THR A 1 184 ? -0.420 6.133 -3.422 1.00 97.31 184 THR A CA 1
ATOM 1333 C C . THR A 1 184 ? 0.359 4.830 -3.459 1.00 97.31 184 THR A C 1
ATOM 1335 O O . THR A 1 184 ? 0.728 4.286 -2.420 1.00 97.31 184 THR A O 1
ATOM 1338 N N . TYR A 1 185 ? 0.650 4.353 -4.662 1.00 97.44 185 TYR A N 1
ATOM 1339 C CA . TYR A 1 185 ? 1.518 3.209 -4.899 1.00 97.44 185 TYR A CA 1
ATOM 1340 C C . TYR A 1 185 ? 2.873 3.698 -5.382 1.00 97.44 185 TYR A C 1
ATOM 1342 O O . TYR A 1 185 ? 2.951 4.538 -6.279 1.00 97.44 185 TYR A O 1
ATOM 1350 N N . GLN A 1 186 ? 3.932 3.151 -4.798 1.00 96.88 186 GLN A N 1
ATOM 1351 C CA . GLN A 1 186 ? 5.306 3.453 -5.171 1.00 96.88 186 GLN A CA 1
ATOM 1352 C C . GLN A 1 186 ? 5.949 2.184 -5.716 1.00 96.88 186 GLN A C 1
ATOM 1354 O O . GLN A 1 186 ? 6.008 1.170 -5.019 1.00 96.88 186 GLN A O 1
ATOM 1359 N N . TYR A 1 187 ? 6.452 2.243 -6.944 1.00 96.75 187 TYR A N 1
ATOM 1360 C CA . TYR A 1 187 ? 7.120 1.131 -7.612 1.00 96.75 187 TYR A CA 1
ATOM 1361 C C . TYR A 1 187 ? 8.507 1.541 -8.096 1.00 96.75 187 TYR A C 1
ATOM 1363 O O . TYR A 1 187 ? 8.719 2.680 -8.495 1.00 96.75 187 TYR A O 1
ATOM 1371 N N . LEU A 1 188 ? 9.440 0.595 -8.092 1.00 96.19 188 LEU A N 1
ATOM 1372 C CA . LEU A 1 188 ? 10.706 0.668 -8.804 1.00 96.19 188 LEU A CA 1
ATOM 1373 C C . LEU A 1 188 ? 10.552 -0.105 -10.114 1.00 96.19 188 LEU A C 1
ATOM 1375 O O . LEU A 1 188 ? 10.320 -1.315 -10.101 1.00 96.19 188 LEU A O 1
ATOM 1379 N N . VAL A 1 189 ? 10.691 0.596 -11.232 1.00 94.88 189 VAL A N 1
ATOM 1380 C CA . VAL A 1 189 ? 10.719 0.029 -12.578 1.00 94.88 189 VAL A CA 1
ATOM 1381 C C . VAL A 1 189 ? 12.175 -0.046 -13.017 1.00 94.88 189 VAL A C 1
ATOM 1383 O O . VAL A 1 189 ? 12.857 0.970 -13.114 1.00 94.88 189 VAL A O 1
ATOM 1386 N N . VAL A 1 190 ? 12.674 -1.259 -13.235 1.00 92.88 190 VAL A N 1
ATOM 1387 C CA . VAL A 1 190 ? 14.045 -1.507 -13.683 1.00 92.88 190 VAL A CA 1
ATOM 1388 C C . VAL A 1 190 ? 14.013 -1.887 -15.152 1.00 92.88 190 VAL A C 1
ATOM 1390 O O . VAL A 1 190 ? 13.615 -2.997 -15.517 1.00 92.88 190 VAL A O 1
ATOM 1393 N N . HIS A 1 191 ? 14.475 -0.961 -15.984 1.00 90.19 191 HIS A N 1
ATOM 1394 C CA . HIS A 1 191 ? 14.548 -1.137 -17.427 1.00 90.19 191 HIS A CA 1
ATOM 1395 C C . HIS A 1 191 ? 15.725 -2.044 -17.778 1.00 90.19 191 HIS A C 1
ATOM 1397 O O . HIS A 1 191 ? 16.864 -1.813 -17.354 1.00 90.19 191 HIS A O 1
ATOM 1403 N N . ARG A 1 192 ? 15.462 -3.091 -18.566 1.00 82.81 192 ARG A N 1
ATOM 1404 C CA . ARG A 1 192 ? 16.502 -3.996 -19.062 1.00 82.81 192 ARG A CA 1
ATOM 1405 C C . ARG A 1 192 ? 16.833 -3.649 -20.505 1.00 82.81 192 ARG A C 1
ATOM 1407 O O . ARG A 1 192 ? 16.071 -3.995 -21.401 1.00 82.81 192 ARG A O 1
ATOM 1414 N N . ASP A 1 193 ? 17.993 -3.034 -20.734 1.00 76.38 193 ASP A N 1
ATOM 1415 C CA . ASP A 1 193 ? 18.489 -2.827 -22.095 1.00 76.38 193 ASP A CA 1
ATOM 1416 C C . ASP A 1 193 ? 18.868 -4.189 -22.714 1.00 76.38 193 ASP A C 1
ATOM 1418 O O . ASP A 1 193 ? 19.786 -4.857 -22.224 1.00 76.38 193 ASP A O 1
ATOM 1422 N N . PRO A 1 194 ? 18.175 -4.644 -23.776 1.00 70.81 194 PRO A N 1
ATOM 1423 C CA . PRO A 1 194 ? 18.475 -5.918 -24.421 1.00 70.81 194 PRO A CA 1
ATOM 1424 C C . PRO A 1 194 ? 19.834 -5.928 -25.138 1.00 70.81 194 PRO A C 1
ATOM 1426 O O . PRO A 1 194 ? 20.314 -7.005 -25.484 1.00 70.81 194 PRO A O 1
ATOM 1429 N N . ARG A 1 195 ? 20.444 -4.761 -25.387 1.00 73.62 195 ARG A N 1
ATOM 1430 C CA . ARG A 1 195 ? 21.738 -4.611 -26.072 1.00 73.62 195 ARG A CA 1
ATOM 1431 C C . ARG A 1 195 ? 22.913 -4.473 -25.107 1.00 73.62 195 ARG A C 1
ATOM 1433 O O . ARG A 1 195 ? 24.058 -4.613 -25.533 1.00 73.62 195 ARG A O 1
ATOM 1440 N N . ALA A 1 196 ? 22.658 -4.229 -23.823 1.00 68.81 196 ALA A N 1
ATOM 1441 C CA . ALA A 1 196 ? 23.705 -4.162 -22.815 1.00 68.81 196 ALA A CA 1
ATOM 1442 C C . ALA A 1 196 ? 24.177 -5.583 -22.451 1.00 68.81 196 ALA A C 1
ATOM 1444 O O . ALA A 1 196 ? 23.624 -6.245 -21.575 1.00 68.81 196 ALA A O 1
ATOM 1445 N N . GLU A 1 197 ? 25.236 -6.061 -23.114 1.00 59.84 197 GLU A N 1
ATOM 1446 C CA . GLU A 1 197 ? 25.890 -7.354 -22.822 1.00 59.84 197 GLU A CA 1
ATOM 1447 C C . GLU A 1 197 ? 26.475 -7.444 -21.399 1.00 59.84 197 GLU A C 1
ATOM 1449 O O . GLU A 1 197 ? 26.823 -8.529 -20.929 1.00 59.84 197 GLU A O 1
ATOM 1454 N N . LYS A 1 198 ? 26.573 -6.321 -20.675 1.00 57.91 198 LYS A N 1
ATOM 1455 C CA . LYS A 1 198 ? 27.045 -6.272 -19.288 1.00 57.91 198 LYS A CA 1
ATOM 1456 C C . LYS A 1 198 ? 25.960 -5.735 -18.367 1.00 57.91 198 LYS A C 1
ATOM 1458 O O . LYS A 1 198 ? 25.331 -4.725 -18.651 1.00 57.91 198 LYS A O 1
ATOM 1463 N N . ALA A 1 199 ? 25.834 -6.368 -17.202 1.00 56.78 199 ALA A N 1
ATOM 1464 C CA . ALA A 1 199 ? 24.912 -6.032 -16.114 1.00 56.78 199 ALA A CA 1
ATOM 1465 C C . ALA A 1 199 ? 25.069 -4.613 -15.510 1.00 56.78 199 ALA A C 1
ATOM 1467 O O . ALA A 1 199 ? 24.501 -4.349 -14.454 1.00 56.78 199 ALA A O 1
ATOM 1468 N N . LEU A 1 200 ? 25.855 -3.723 -16.126 1.00 54.88 200 LEU A N 1
ATOM 1469 C CA . LEU A 1 200 ? 26.303 -2.466 -15.532 1.00 54.88 200 LEU A CA 1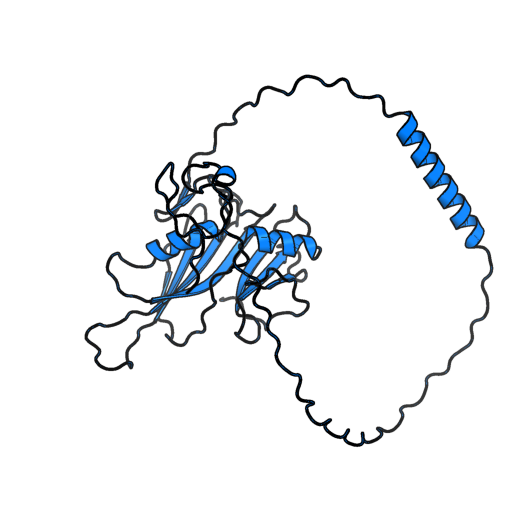
ATOM 1470 C C . LEU A 1 200 ? 25.368 -1.269 -15.741 1.00 54.88 200 LEU A C 1
ATOM 1472 O O . LEU A 1 200 ? 25.513 -0.298 -15.010 1.00 54.88 200 LEU A O 1
ATOM 1476 N N . GLU A 1 201 ? 24.397 -1.322 -16.653 1.00 61.69 201 GLU A N 1
ATOM 1477 C CA . GLU A 1 201 ? 23.517 -0.170 -16.917 1.00 61.69 201 GLU A CA 1
ATOM 1478 C C . GLU A 1 201 ? 22.040 -0.543 -16.775 1.00 61.69 201 GLU A C 1
ATOM 1480 O O . GLU A 1 201 ? 21.232 -0.391 -17.686 1.00 61.69 201 GLU A O 1
ATOM 1485 N N . ARG A 1 202 ? 21.665 -1.062 -15.601 1.00 77.81 202 ARG A N 1
ATOM 1486 C CA . ARG A 1 202 ? 20.249 -1.090 -15.219 1.00 77.81 202 ARG A CA 1
ATOM 1487 C C . ARG A 1 202 ? 19.849 0.325 -14.819 1.00 77.81 202 ARG A C 1
ATOM 1489 O O . ARG A 1 202 ? 20.392 0.853 -13.852 1.00 77.81 202 ARG A O 1
ATOM 1496 N N . LYS A 1 203 ? 18.908 0.928 -15.543 1.00 85.88 203 LYS A N 1
ATOM 1497 C CA . LYS A 1 203 ? 18.294 2.198 -15.138 1.00 85.88 203 LYS A CA 1
ATOM 1498 C C . LYS A 1 203 ? 17.054 1.894 -14.309 1.00 85.88 203 LYS A C 1
ATOM 1500 O O . LYS A 1 203 ? 16.193 1.133 -14.750 1.00 85.88 203 LYS A O 1
ATOM 1505 N N . GLY A 1 204 ? 17.015 2.436 -13.098 1.00 91.06 204 GLY A N 1
ATOM 1506 C CA . GLY A 1 204 ? 15.854 2.371 -12.224 1.00 91.06 204 GLY A CA 1
ATOM 1507 C C . GLY A 1 204 ? 15.048 3.660 -12.319 1.00 91.06 204 GLY A C 1
ATOM 1508 O O . GLY A 1 204 ? 15.608 4.753 -12.387 1.00 91.06 204 GLY A O 1
ATOM 1509 N N . GLU A 1 205 ? 13.730 3.534 -12.304 1.00 93.75 205 GLU A N 1
ATOM 1510 C CA . GLU A 1 205 ? 12.803 4.651 -12.177 1.00 93.75 205 GLU A CA 1
ATOM 1511 C C . GLU A 1 205 ? 11.846 4.370 -11.024 1.00 93.75 205 GLU A C 1
ATOM 1513 O O . GLU A 1 205 ? 11.188 3.329 -10.986 1.00 93.75 205 GLU A O 1
ATOM 1518 N N . ARG A 1 206 ? 11.737 5.304 -10.084 1.00 95.44 206 ARG A N 1
ATOM 1519 C CA . ARG A 1 206 ? 10.669 5.306 -9.093 1.00 95.44 206 ARG A CA 1
ATOM 1520 C C . ARG A 1 206 ? 9.428 5.918 -9.718 1.00 95.44 206 ARG A C 1
ATOM 1522 O O . ARG A 1 206 ? 9.437 7.080 -10.120 1.00 95.44 206 ARG A O 1
ATOM 1529 N N . VAL A 1 207 ? 8.367 5.128 -9.788 1.00 95.50 207 VAL A N 1
ATOM 1530 C CA . VAL A 1 207 ? 7.061 5.523 -10.307 1.00 95.50 207 VAL A CA 1
ATOM 1531 C C . VAL A 1 207 ? 6.091 5.646 -9.142 1.00 95.50 207 VAL A C 1
ATOM 1533 O O . VAL A 1 207 ? 5.915 4.701 -8.373 1.00 95.50 207 VAL A O 1
ATOM 1536 N N . GLU A 1 208 ? 5.455 6.806 -9.021 1.00 95.94 208 GLU A N 1
ATOM 1537 C CA . GLU A 1 208 ? 4.414 7.067 -8.032 1.00 95.94 208 GLU A CA 1
ATOM 1538 C C . GLU A 1 208 ? 3.072 7.279 -8.729 1.00 95.94 208 GLU A C 1
ATOM 1540 O O . GLU A 1 208 ? 2.935 8.125 -9.618 1.00 95.94 208 GLU A O 1
ATOM 1545 N N . MET A 1 209 ? 2.074 6.506 -8.310 1.00 95.38 209 MET A N 1
ATOM 1546 C CA . MET A 1 209 ? 0.719 6.569 -8.841 1.00 95.38 209 MET A CA 1
ATOM 1547 C C . MET A 1 209 ? -0.269 6.752 -7.695 1.00 95.38 209 MET A C 1
ATOM 1549 O O . MET A 1 209 ? -0.358 5.901 -6.812 1.00 95.38 209 MET A O 1
ATOM 1553 N N . THR A 1 210 ? -1.022 7.851 -7.720 1.00 95.62 210 THR A N 1
ATOM 1554 C CA . THR A 1 210 ? -1.982 8.197 -6.666 1.00 95.62 210 THR A CA 1
ATOM 1555 C C . THR A 1 210 ? -3.407 8.065 -7.180 1.00 95.62 210 THR A C 1
ATOM 1557 O O . THR A 1 210 ? -3.811 8.751 -8.115 1.00 95.62 210 THR A O 1
ATOM 1560 N N . LEU A 1 211 ? -4.188 7.210 -6.527 1.00 94.06 211 LEU A N 1
ATOM 1561 C CA . LEU A 1 211 ? -5.630 7.121 -6.693 1.00 94.06 211 LEU A CA 1
ATOM 1562 C C . LEU A 1 211 ? -6.304 8.090 -5.722 1.00 94.06 211 LEU A C 1
ATOM 1564 O O . LEU A 1 211 ? -6.204 7.941 -4.505 1.00 94.06 211 LEU A O 1
ATOM 1568 N N . GLN A 1 212 ? -6.983 9.083 -6.276 1.00 93.75 212 GLN A N 1
ATOM 1569 C CA . GLN A 1 212 ? -7.855 10.029 -5.581 1.00 93.75 212 GLN A CA 1
ATOM 1570 C C . GLN A 1 212 ? -8.870 10.572 -6.593 1.00 93.75 212 GLN A C 1
ATOM 1572 O O . GLN A 1 212 ? -8.698 10.356 -7.793 1.00 93.75 212 GLN A O 1
ATOM 1577 N N . ARG A 1 213 ? -9.917 11.263 -6.128 1.00 86.50 213 ARG A N 1
ATOM 1578 C CA . ARG A 1 213 ? -11.008 11.763 -6.985 1.00 86.50 213 ARG A CA 1
ATOM 1579 C C . ARG A 1 213 ? -10.524 12.577 -8.187 1.00 86.50 213 ARG A C 1
ATOM 1581 O O . ARG A 1 213 ? -10.947 12.314 -9.306 1.00 86.50 213 ARG A O 1
ATOM 1588 N N . ASP A 1 214 ? -9.603 13.501 -7.935 1.00 85.88 214 ASP A N 1
ATOM 1589 C CA . ASP A 1 214 ? -8.919 14.294 -8.955 1.00 85.88 214 ASP A CA 1
ATOM 1590 C C . ASP A 1 214 ? -7.445 13.872 -8.977 1.00 85.88 214 ASP A C 1
ATOM 1592 O O . ASP A 1 214 ? -6.617 14.443 -8.255 1.00 85.88 214 ASP A O 1
ATOM 1596 N N . PRO A 1 215 ? -7.110 12.788 -9.695 1.00 84.56 215 PRO A N 1
ATOM 1597 C CA . PRO A 1 215 ? -5.803 12.165 -9.589 1.00 84.56 215 PRO A CA 1
ATOM 1598 C C . PRO A 1 215 ? -4.711 13.075 -10.173 1.00 84.56 215 PRO A C 1
ATOM 1600 O O . PRO A 1 215 ? -4.886 13.620 -11.269 1.00 84.56 215 PRO A O 1
ATOM 1603 N N . PRO A 1 216 ? -3.569 13.248 -9.481 1.00 87.62 216 PRO A N 1
ATOM 1604 C CA . PRO A 1 216 ? -2.435 13.957 -10.052 1.00 87.62 216 PRO A CA 1
ATOM 1605 C C . PRO A 1 216 ? -1.827 13.135 -11.202 1.00 87.62 216 PRO A C 1
ATOM 1607 O O . PRO A 1 216 ? -2.078 11.933 -11.311 1.00 87.62 216 PRO A O 1
ATOM 1610 N N . PRO A 1 217 ? -0.995 13.741 -12.064 1.00 88.94 217 PRO A N 1
ATOM 1611 C CA . PRO A 1 217 ? -0.217 12.985 -13.037 1.00 88.94 217 PRO A CA 1
ATOM 1612 C C . PRO A 1 217 ? 0.648 11.910 -12.364 1.00 88.94 217 PRO A C 1
ATOM 1614 O O . PRO A 1 217 ? 1.117 12.091 -11.241 1.00 88.94 217 PRO A O 1
ATOM 1617 N N . ILE A 1 218 ? 0.891 10.808 -13.078 1.00 91.00 218 ILE A N 1
ATOM 1618 C CA . ILE A 1 218 ? 1.848 9.783 -12.645 1.00 91.00 218 ILE A CA 1
ATOM 1619 C C . ILE A 1 218 ? 3.244 10.411 -12.638 1.00 91.00 218 ILE A C 1
ATOM 1621 O O . ILE A 1 218 ? 3.691 10.941 -13.659 1.00 91.00 218 ILE A O 1
ATOM 1625 N N . THR A 1 219 ? 3.934 10.321 -11.506 1.00 92.81 219 THR A N 1
ATOM 1626 C CA . THR A 1 219 ? 5.278 10.882 -11.335 1.00 92.81 219 THR A CA 1
ATOM 1627 C C . THR A 1 219 ? 6.322 9.797 -11.559 1.00 92.81 219 THR A C 1
ATOM 1629 O O . THR A 1 219 ? 6.169 8.676 -11.076 1.00 92.81 219 THR A O 1
ATOM 1632 N N . ARG A 1 220 ? 7.394 10.122 -12.289 1.00 93.88 220 ARG A N 1
ATOM 1633 C CA . ARG A 1 220 ? 8.537 9.233 -12.538 1.00 93.88 220 ARG A CA 1
ATOM 1634 C C . ARG A 1 220 ? 9.829 9.969 -12.211 1.00 93.88 220 ARG A C 1
ATOM 1636 O O . ARG A 1 220 ? 10.023 11.088 -12.678 1.00 93.88 220 ARG A O 1
ATOM 1643 N N . VAL A 1 221 ? 10.691 9.358 -11.406 1.00 92.88 221 VAL A N 1
ATOM 1644 C CA . VAL A 1 221 ? 11.975 9.933 -10.979 1.00 92.88 221 VAL A CA 1
ATOM 1645 C C . VAL A 1 221 ? 13.064 8.882 -11.147 1.00 92.88 221 VAL A C 1
ATOM 1647 O O . VAL A 1 221 ? 12.833 7.716 -10.839 1.00 92.88 221 VAL A O 1
ATOM 1650 N N . GLU A 1 222 ? 14.242 9.273 -11.632 1.00 91.06 222 GLU A N 1
ATOM 1651 C CA . GLU A 1 222 ? 15.398 8.372 -11.688 1.00 91.06 222 GLU A CA 1
ATOM 1652 C C . GLU A 1 222 ? 15.744 7.877 -10.278 1.00 91.06 222 GLU A C 1
ATOM 1654 O O . GLU A 1 222 ? 15.828 8.656 -9.329 1.00 91.06 222 GLU A O 1
ATOM 1659 N N . GLU A 1 223 ? 15.920 6.569 -10.141 1.00 92.25 223 GLU A N 1
ATOM 1660 C CA . GLU A 1 223 ? 16.091 5.903 -8.858 1.00 92.25 223 GLU A CA 1
ATOM 1661 C C . GLU A 1 223 ? 17.189 4.848 -8.974 1.00 92.25 223 GLU A C 1
ATOM 1663 O O . GLU A 1 223 ? 17.375 4.202 -10.009 1.00 92.25 223 GLU A O 1
ATOM 1668 N N . ASN A 1 224 ? 17.934 4.646 -7.890 1.00 85.69 224 ASN A N 1
ATOM 1669 C CA . ASN A 1 224 ? 18.987 3.647 -7.886 1.00 85.69 224 ASN A CA 1
ATOM 1670 C C . ASN A 1 224 ? 18.369 2.237 -8.035 1.00 85.69 224 ASN A C 1
ATOM 1672 O O . ASN A 1 224 ? 17.513 1.862 -7.235 1.00 85.69 224 ASN A O 1
ATOM 1676 N N . PRO A 1 225 ? 18.815 1.396 -8.989 1.00 83.88 225 PRO A N 1
ATOM 1677 C CA . PRO A 1 225 ? 18.284 0.037 -9.148 1.00 83.88 225 PRO A CA 1
ATOM 1678 C C . PRO A 1 225 ? 18.560 -0.874 -7.936 1.00 83.88 225 PRO A C 1
ATOM 1680 O O . PRO A 1 225 ? 17.985 -1.953 -7.837 1.00 83.88 225 PRO A O 1
ATOM 1683 N N . SER A 1 226 ? 19.451 -0.465 -7.025 1.00 84.50 226 SER A N 1
ATOM 1684 C CA . SER A 1 226 ? 19.719 -1.141 -5.748 1.00 84.50 226 SER A CA 1
ATOM 1685 C C . SER A 1 226 ? 18.832 -0.672 -4.588 1.00 84.50 226 SER A C 1
ATOM 1687 O O . SER A 1 226 ? 19.008 -1.146 -3.461 1.00 84.50 226 SER A O 1
ATOM 1689 N N . THR A 1 227 ? 17.882 0.237 -4.838 1.00 88.94 227 THR A N 1
ATOM 1690 C CA . THR A 1 227 ? 16.881 0.644 -3.849 1.00 88.94 227 THR A CA 1
ATOM 1691 C C . THR A 1 227 ? 16.142 -0.591 -3.342 1.00 88.94 227 THR A C 1
ATOM 1693 O O . THR A 1 227 ? 15.718 -1.454 -4.111 1.00 88.94 227 THR A O 1
ATOM 1696 N N . LYS A 1 228 ? 16.039 -0.715 -2.015 1.00 91.44 228 LYS A N 1
ATOM 1697 C CA . LYS A 1 228 ? 15.402 -1.874 -1.388 1.00 91.44 228 LYS A CA 1
ATOM 1698 C C . LYS A 1 228 ? 13.915 -1.892 -1.721 1.00 91.44 228 LYS A C 1
ATOM 1700 O O . LYS A 1 228 ? 13.226 -0.891 -1.551 1.00 91.44 228 LYS A O 1
ATOM 1705 N N . THR A 1 229 ? 13.433 -3.058 -2.120 1.00 93.88 229 THR A N 1
ATOM 1706 C CA . THR A 1 229 ? 12.044 -3.288 -2.512 1.00 93.88 229 THR A CA 1
ATOM 1707 C C . THR A 1 229 ? 11.309 -4.069 -1.430 1.00 93.88 229 THR A C 1
ATOM 1709 O O . THR A 1 229 ? 11.912 -4.848 -0.687 1.00 93.88 229 THR A O 1
ATOM 1712 N N . VAL A 1 230 ? 9.996 -3.882 -1.344 1.00 95.12 230 VAL A N 1
ATOM 1713 C CA . VAL A 1 230 ? 9.119 -4.658 -0.468 1.00 95.12 230 VAL A CA 1
ATOM 1714 C C . VAL A 1 230 ? 8.408 -5.738 -1.282 1.00 95.12 230 VAL A C 1
ATOM 1716 O O . VAL A 1 230 ? 7.982 -5.510 -2.412 1.00 95.12 230 V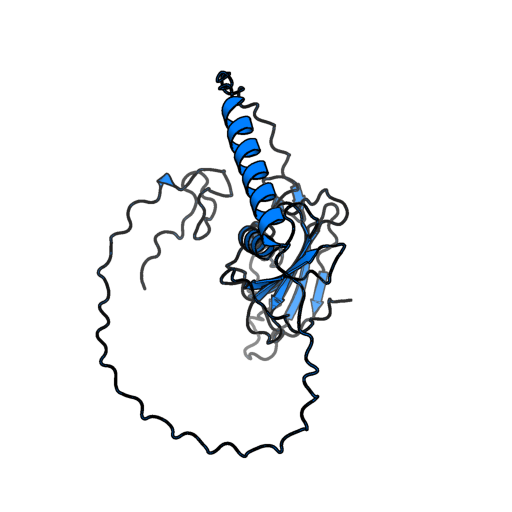AL A O 1
ATOM 1719 N N . THR A 1 231 ? 8.289 -6.941 -0.724 1.00 95.25 231 THR A N 1
ATOM 1720 C CA . THR A 1 231 ? 7.438 -7.986 -1.309 1.00 95.25 231 THR A CA 1
ATOM 1721 C C . THR A 1 231 ? 5.982 -7.548 -1.242 1.00 95.25 231 THR A C 1
ATOM 1723 O O . THR A 1 231 ? 5.594 -6.881 -0.288 1.00 95.25 231 THR A O 1
ATOM 1726 N N . GLU A 1 232 ? 5.155 -7.947 -2.205 1.00 95.38 232 GLU A N 1
ATOM 1727 C CA . GLU A 1 232 ? 3.719 -7.680 -2.116 1.00 95.38 232 GLU A CA 1
ATOM 1728 C C . GLU A 1 232 ? 3.103 -8.294 -0.847 1.00 95.38 232 GLU A C 1
ATOM 1730 O O . GLU A 1 232 ? 3.531 -9.369 -0.399 1.00 95.38 232 GLU A O 1
ATOM 1735 N N . PRO A 1 233 ? 2.128 -7.607 -0.229 1.00 96.88 233 PRO A N 1
ATOM 1736 C CA . PRO A 1 233 ? 1.525 -8.072 1.008 1.00 96.88 233 PRO A CA 1
ATOM 1737 C C . PRO A 1 233 ? 0.673 -9.322 0.764 1.00 96.88 233 PRO A C 1
ATOM 1739 O O . PRO A 1 233 ? -0.305 -9.274 0.024 1.00 96.88 233 PRO A O 1
ATOM 1742 N N . LEU A 1 234 ? 0.998 -10.428 1.443 1.00 96.69 234 LEU A N 1
ATOM 1743 C CA . LEU A 1 234 ? 0.076 -11.568 1.573 1.00 96.69 234 LEU A CA 1
ATOM 1744 C C . LEU A 1 234 ? -1.001 -11.286 2.625 1.00 96.69 234 LEU A C 1
ATOM 1746 O O . LEU A 1 234 ? -2.133 -11.747 2.509 1.00 96.69 234 LEU A O 1
ATOM 1750 N N . CYS A 1 235 ? -0.657 -10.480 3.631 1.00 97.31 235 CYS A N 1
ATOM 1751 C CA . CYS A 1 235 ? -1.628 -9.843 4.500 1.00 97.31 235 CYS A CA 1
ATOM 1752 C C . CYS A 1 235 ? -2.258 -8.655 3.765 1.00 97.31 235 CYS A C 1
ATOM 1754 O O . CYS A 1 235 ? -1.817 -7.510 3.915 1.00 97.31 235 CYS A O 1
ATOM 1756 N N . VAL A 1 236 ? -3.252 -8.963 2.932 1.00 96.69 236 VAL A N 1
ATOM 1757 C CA . VAL A 1 236 ? -4.042 -7.986 2.171 1.00 96.69 236 VAL A CA 1
ATOM 1758 C C . VAL A 1 236 ? -4.670 -6.936 3.088 1.00 96.69 236 VAL A C 1
ATOM 1760 O O . VAL A 1 236 ? -4.838 -7.164 4.291 1.00 96.69 236 VAL A O 1
ATOM 1763 N N . TRP A 1 237 ? -5.009 -5.775 2.531 1.00 97.19 237 TRP A N 1
ATOM 1764 C CA . TRP A 1 237 ? -5.441 -4.603 3.290 1.00 97.19 237 TRP A CA 1
ATOM 1765 C C . TRP A 1 237 ? -6.577 -4.909 4.265 1.00 97.19 237 TRP A C 1
ATOM 1767 O O . TRP A 1 237 ? -6.448 -4.595 5.448 1.00 97.19 237 TRP A O 1
ATOM 1777 N N . HIS A 1 238 ? -7.652 -5.565 3.814 1.00 96.19 238 HIS A N 1
ATOM 1778 C CA . HIS A 1 238 ? -8.763 -5.917 4.696 1.00 96.19 238 HIS A CA 1
ATOM 1779 C C . HIS A 1 238 ? -8.311 -6.725 5.926 1.00 96.19 238 HIS A C 1
ATOM 1781 O O . HIS A 1 238 ? -8.712 -6.430 7.054 1.00 96.19 238 HIS A O 1
ATOM 1787 N N . ALA A 1 239 ? -7.439 -7.720 5.736 1.00 97.50 239 ALA A N 1
ATOM 1788 C CA . ALA A 1 239 ? -6.920 -8.546 6.824 1.00 97.50 239 ALA A CA 1
ATOM 1789 C C . ALA A 1 239 ? -5.990 -7.747 7.752 1.00 97.50 239 ALA A C 1
ATOM 1791 O O . ALA A 1 239 ? -6.098 -7.845 8.978 1.00 97.50 239 ALA A O 1
ATOM 1792 N N . ALA A 1 240 ? -5.132 -6.902 7.177 1.00 98.06 240 ALA A N 1
ATOM 1793 C CA . ALA A 1 240 ? -4.259 -6.010 7.929 1.00 98.06 240 ALA A CA 1
ATOM 1794 C C . ALA A 1 240 ? -5.065 -5.014 8.780 1.00 98.06 240 ALA A C 1
ATOM 1796 O O . ALA A 1 240 ? -4.754 -4.818 9.954 1.00 98.06 240 ALA A O 1
ATOM 1797 N N . TRP A 1 241 ? -6.148 -4.457 8.231 1.00 97.75 241 TRP A N 1
ATOM 1798 C CA . TRP A 1 241 ? -7.078 -3.587 8.947 1.00 97.75 241 TRP A CA 1
ATOM 1799 C C . TRP A 1 241 ? -7.745 -4.305 10.123 1.00 97.75 241 TRP A C 1
ATOM 1801 O O . TRP A 1 241 ? -7.773 -3.772 11.232 1.00 97.75 241 TRP A O 1
ATOM 1811 N N . GLN A 1 242 ? -8.266 -5.524 9.924 1.00 97.88 242 GLN A N 1
ATOM 1812 C CA . GLN A 1 242 ? -8.865 -6.287 11.028 1.00 97.88 242 GLN A CA 1
ATOM 1813 C C . GLN A 1 242 ? -7.844 -6.560 12.140 1.00 97.88 242 GLN A C 1
ATOM 1815 O O . GLN A 1 242 ? -8.178 -6.415 13.316 1.00 97.88 242 GLN A O 1
ATOM 1820 N N . ALA A 1 243 ? -6.598 -6.894 11.791 1.00 97.81 243 ALA A N 1
ATOM 1821 C CA . ALA A 1 243 ? -5.527 -7.081 12.769 1.00 97.81 243 ALA A CA 1
ATOM 1822 C C . ALA A 1 243 ? -5.183 -5.772 13.509 1.00 97.81 243 ALA A C 1
ATOM 1824 O O . ALA A 1 243 ? -4.987 -5.776 14.726 1.00 97.81 243 ALA A O 1
ATOM 1825 N N . ALA A 1 244 ? -5.183 -4.638 12.805 1.00 97.19 244 ALA A N 1
ATOM 1826 C CA . ALA A 1 244 ? -4.991 -3.313 13.388 1.00 97.19 244 ALA A CA 1
ATOM 1827 C C . ALA A 1 244 ? -6.106 -2.969 14.393 1.00 97.19 244 ALA A C 1
ATOM 1829 O O . ALA A 1 244 ? -5.821 -2.584 15.529 1.00 97.19 244 ALA A O 1
ATOM 1830 N N . VAL A 1 245 ? -7.370 -3.215 14.039 1.00 97.31 245 VAL A N 1
ATOM 1831 C CA . VAL A 1 245 ? -8.515 -3.064 14.952 1.00 97.31 245 VAL A CA 1
ATOM 1832 C C . VAL A 1 245 ? -8.399 -4.009 16.154 1.00 97.31 245 VAL A C 1
ATOM 1834 O O . VAL A 1 245 ? -8.579 -3.582 17.293 1.00 97.31 245 VAL A O 1
ATOM 1837 N N . ALA A 1 246 ? -8.022 -5.271 15.935 1.00 96.62 246 ALA A N 1
ATOM 1838 C CA . ALA A 1 246 ? -7.813 -6.248 17.007 1.00 96.62 246 ALA A CA 1
ATOM 1839 C C . ALA A 1 246 ? -6.685 -5.846 17.977 1.00 96.62 246 ALA A C 1
ATOM 1841 O O . ALA A 1 246 ? -6.723 -6.202 19.152 1.00 96.62 246 ALA A O 1
ATOM 1842 N N . SER A 1 247 ? -5.712 -5.057 17.513 1.00 96.31 247 SER A N 1
ATOM 1843 C CA . SER A 1 247 ? -4.644 -4.482 18.343 1.00 96.31 247 SER A CA 1
ATOM 1844 C C . SER A 1 247 ? -5.067 -3.238 19.151 1.00 96.31 247 SER A C 1
ATOM 1846 O O . SER A 1 247 ? -4.238 -2.600 19.810 1.00 96.31 247 SER A O 1
ATOM 1848 N N . GLY A 1 248 ? -6.355 -2.882 19.107 1.00 95.88 248 GLY A N 1
ATOM 1849 C CA . GLY A 1 248 ? -6.959 -1.815 19.903 1.00 95.88 248 GLY A CA 1
ATOM 1850 C C . GLY A 1 248 ? -7.212 -0.507 19.154 1.00 95.88 248 GLY A C 1
ATOM 1851 O O . GLY A 1 248 ? -7.504 0.491 19.808 1.00 95.88 248 GLY A O 1
ATOM 1852 N N . LEU A 1 249 ? -7.098 -0.478 17.820 1.00 96.06 249 LEU A N 1
ATOM 1853 C CA . LEU A 1 249 ? -7.520 0.692 17.047 1.00 96.06 249 LEU A CA 1
ATOM 1854 C C . LEU A 1 249 ? -9.051 0.724 16.867 1.00 96.06 249 LEU A C 1
ATOM 1856 O O . LEU A 1 249 ? -9.666 -0.311 16.602 1.00 96.06 249 LEU A O 1
ATOM 1860 N N . PRO A 1 250 ? -9.693 1.896 16.995 1.00 96.25 250 PRO A N 1
ATOM 1861 C CA . PRO A 1 250 ? -11.141 2.026 16.851 1.00 96.25 250 PRO A CA 1
ATOM 1862 C C . PRO A 1 250 ? -11.597 1.820 15.400 1.00 96.25 250 PRO A C 1
ATOM 1864 O O . PRO A 1 250 ? -11.160 2.518 14.496 1.00 96.25 250 PRO A O 1
ATOM 1867 N N . ARG A 1 251 ? -12.539 0.897 15.174 1.00 95.69 251 ARG A N 1
ATOM 1868 C CA . ARG A 1 251 ? -13.030 0.507 13.833 1.00 95.69 251 ARG A CA 1
ATOM 1869 C C . ARG A 1 251 ? -13.611 1.660 12.998 1.00 95.69 251 ARG A C 1
ATOM 1871 O O . ARG A 1 251 ? -13.555 1.596 11.773 1.00 95.69 251 ARG A O 1
ATOM 1878 N N . THR A 1 252 ? -14.222 2.647 13.646 1.00 94.56 252 THR A N 1
ATOM 1879 C CA . THR A 1 252 ? -14.994 3.724 13.000 1.00 94.56 252 THR A CA 1
ATOM 1880 C C . THR A 1 252 ? -14.183 4.988 12.739 1.00 94.56 252 THR A C 1
ATOM 1882 O O . THR A 1 252 ? -14.672 5.885 12.059 1.00 94.56 252 THR A O 1
ATOM 1885 N N . GLU A 1 253 ? -12.972 5.087 13.283 1.00 95.25 253 GLU A N 1
ATOM 1886 C CA . GLU A 1 253 ? -12.136 6.272 13.104 1.00 95.25 253 GLU A CA 1
ATOM 1887 C C . GLU A 1 253 ? -11.424 6.275 11.754 1.00 95.25 253 GLU A C 1
ATOM 1889 O O . GLU A 1 253 ? -11.194 5.233 11.134 1.00 95.2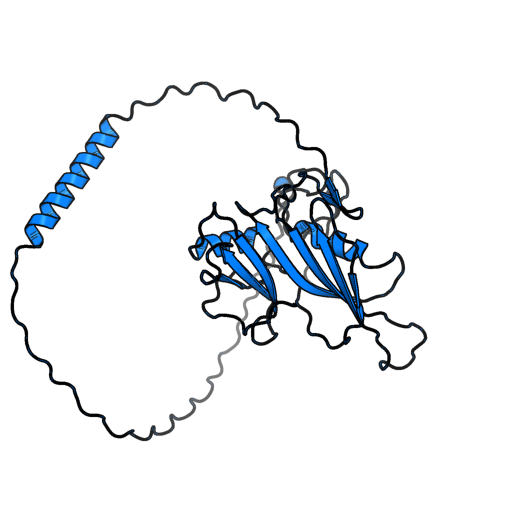5 253 GLU A O 1
ATOM 1894 N N . ILE A 1 254 ? -11.035 7.478 11.332 1.00 96.38 254 ILE A N 1
ATOM 1895 C CA . ILE A 1 254 ? -10.243 7.676 10.124 1.00 96.38 254 ILE A CA 1
ATOM 1896 C C . ILE A 1 254 ? -8.782 7.337 10.422 1.00 96.38 254 ILE A C 1
ATOM 1898 O O . ILE A 1 254 ? -8.138 7.959 11.276 1.00 96.38 254 ILE A O 1
ATOM 1902 N N . MET A 1 255 ? -8.251 6.377 9.673 1.00 97.00 255 MET A N 1
ATOM 1903 C CA . MET A 1 255 ? -6.866 5.938 9.767 1.00 97.00 255 MET A CA 1
ATOM 1904 C C . MET A 1 255 ? -6.103 6.239 8.487 1.00 97.00 255 MET A C 1
ATOM 1906 O O . MET A 1 255 ? -6.630 6.159 7.375 1.00 97.00 255 MET A O 1
ATOM 1910 N N . ASP A 1 256 ? -4.825 6.526 8.667 1.00 97.50 256 ASP A N 1
ATOM 1911 C CA . ASP A 1 256 ? -3.838 6.458 7.607 1.00 97.50 256 ASP A CA 1
ATOM 1912 C C . ASP A 1 256 ? -3.007 5.185 7.811 1.00 97.50 256 ASP A C 1
ATOM 1914 O O . ASP A 1 256 ? -2.884 4.662 8.924 1.00 97.50 256 ASP A O 1
ATOM 1918 N N . ALA A 1 257 ? -2.444 4.658 6.731 1.00 97.81 257 ALA A N 1
ATOM 1919 C CA . ALA A 1 257 ? -1.610 3.477 6.798 1.00 97.81 257 ALA A CA 1
ATOM 1920 C C . ALA A 1 257 ? -0.493 3.499 5.760 1.00 97.81 257 ALA A C 1
ATOM 1922 O O . ALA A 1 257 ? -0.635 4.059 4.677 1.00 97.81 257 ALA A O 1
ATOM 1923 N N . VAL A 1 258 ? 0.627 2.867 6.092 1.00 97.56 258 VAL A N 1
ATOM 1924 C CA . VAL A 1 258 ? 1.780 2.738 5.199 1.00 97.56 258 VAL A CA 1
ATOM 1925 C C . VAL A 1 258 ? 2.223 1.287 5.161 1.00 97.56 258 VAL A C 1
ATOM 1927 O O . VAL A 1 258 ? 2.508 0.707 6.204 1.00 97.56 258 VAL A O 1
ATOM 1930 N N . TYR A 1 259 ? 2.312 0.716 3.967 1.00 97.94 259 TYR A N 1
ATOM 1931 C CA . TYR A 1 259 ? 3.013 -0.529 3.708 1.00 97.94 259 TYR A CA 1
ATOM 1932 C C . TYR A 1 259 ? 4.418 -0.227 3.210 1.00 97.94 259 TYR A C 1
ATOM 1934 O O . TYR A 1 259 ? 4.579 0.354 2.139 1.00 97.94 259 TYR A O 1
ATOM 1942 N N . ALA A 1 260 ? 5.431 -0.619 3.972 1.00 96.56 260 ALA A N 1
ATOM 1943 C CA . ALA A 1 260 ? 6.830 -0.440 3.601 1.00 96.56 260 ALA A CA 1
ATOM 1944 C C . ALA A 1 260 ? 7.695 -1.518 4.259 1.00 96.56 260 ALA A C 1
ATOM 1946 O O . ALA A 1 260 ? 7.212 -2.329 5.053 1.00 96.56 260 ALA A O 1
ATOM 1947 N N . LEU A 1 261 ? 8.990 -1.532 3.944 1.00 95.12 261 LEU A N 1
ATOM 1948 C CA . LEU A 1 261 ? 9.941 -2.336 4.702 1.00 95.12 261 LEU A CA 1
ATOM 1949 C C . LEU A 1 261 ? 10.026 -1.870 6.163 1.00 95.12 261 LEU A C 1
ATOM 1951 O O . LEU A 1 261 ? 9.935 -0.684 6.473 1.00 95.12 261 LEU A O 1
ATOM 1955 N N . ASP A 1 262 ? 10.247 -2.825 7.059 1.00 91.56 262 ASP A N 1
ATOM 1956 C CA . ASP A 1 262 ? 10.515 -2.565 8.465 1.00 91.56 262 ASP A CA 1
ATOM 1957 C C . ASP A 1 262 ? 11.854 -1.846 8.698 1.00 91.56 262 ASP A C 1
ATOM 1959 O O . ASP A 1 262 ? 12.655 -1.624 7.789 1.00 91.56 262 ASP A O 1
ATOM 1963 N N . ALA A 1 263 ? 12.136 -1.554 9.973 1.00 86.19 263 ALA A N 1
ATOM 1964 C CA . ALA A 1 263 ? 13.384 -0.950 10.444 1.00 86.19 263 ALA A CA 1
ATOM 1965 C C . ALA A 1 263 ? 14.654 -1.521 9.816 1.00 8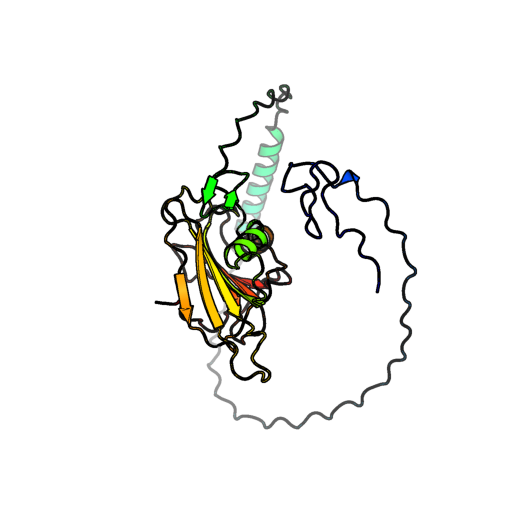6.19 263 ALA A C 1
ATOM 1967 O O . ALA A 1 263 ? 15.654 -0.834 9.619 1.00 86.19 263 ALA A O 1
ATOM 1968 N N . GLN A 1 264 ? 14.634 -2.838 9.645 1.00 87.69 264 GLN A N 1
ATOM 1969 C CA . GLN A 1 264 ? 15.791 -3.637 9.300 1.00 87.69 264 GLN A CA 1
ATOM 1970 C C . GLN A 1 264 ? 15.903 -3.782 7.780 1.00 87.69 264 GLN A C 1
ATOM 1972 O O . GLN A 1 264 ? 16.904 -4.303 7.284 1.00 87.69 264 GLN A O 1
ATOM 1977 N N . GLY A 1 265 ? 14.900 -3.311 7.032 1.00 88.88 265 GLY A N 1
ATOM 1978 C CA . GLY A 1 265 ? 14.805 -3.485 5.596 1.00 88.88 265 GLY A CA 1
ATOM 1979 C C . GLY A 1 265 ? 14.563 -4.939 5.198 1.00 88.88 265 GLY A C 1
ATOM 1980 O O . GLY A 1 265 ? 15.072 -5.342 4.157 1.00 88.88 265 GLY A O 1
ATOM 1981 N N . LYS A 1 266 ? 13.907 -5.743 6.048 1.00 89.25 266 LYS A N 1
ATOM 1982 C CA . LYS A 1 266 ? 13.785 -7.202 5.866 1.00 89.25 266 LYS A CA 1
ATOM 1983 C C . LYS A 1 266 ? 12.372 -7.670 5.561 1.00 89.25 266 LYS A C 1
ATOM 1985 O O . LYS A 1 266 ? 12.201 -8.586 4.764 1.00 89.25 266 LYS A O 1
ATOM 1990 N N . HIS A 1 267 ? 11.376 -7.082 6.213 1.00 92.88 267 HIS A N 1
ATOM 1991 C CA . HIS A 1 267 ? 9.991 -7.538 6.123 1.00 92.88 267 HIS A CA 1
ATOM 1992 C C . HIS A 1 267 ? 9.075 -6.385 5.741 1.00 92.88 267 HIS A C 1
ATOM 1994 O O . HIS A 1 267 ? 9.210 -5.299 6.295 1.00 92.88 267 HIS A O 1
ATOM 2000 N N . GLY A 1 268 ? 8.121 -6.629 4.842 1.00 96.00 268 GLY A N 1
ATOM 2001 C CA . GLY A 1 268 ? 7.027 -5.691 4.600 1.00 96.00 268 GLY A CA 1
ATOM 2002 C C . GLY A 1 268 ? 6.098 -5.623 5.810 1.00 96.00 268 GLY A C 1
ATOM 2003 O O . GLY A 1 268 ? 5.709 -6.657 6.357 1.00 96.00 268 GLY A O 1
ATOM 2004 N N . VAL A 1 269 ? 5.765 -4.419 6.257 1.00 97.31 269 VAL A N 1
ATOM 2005 C CA . VAL A 1 269 ? 4.941 -4.152 7.438 1.00 97.31 269 VAL A CA 1
ATOM 2006 C C . VAL A 1 269 ? 3.935 -3.065 7.099 1.00 97.31 269 VAL A C 1
ATOM 2008 O O . VAL A 1 269 ? 4.290 -2.041 6.522 1.00 97.31 269 VAL A O 1
ATOM 2011 N N . TRP A 1 270 ? 2.685 -3.285 7.496 1.00 97.81 270 TRP A N 1
ATOM 2012 C CA . TRP A 1 270 ? 1.672 -2.243 7.552 1.00 97.81 270 TRP A CA 1
ATOM 2013 C C . TRP A 1 270 ? 1.814 -1.463 8.857 1.00 97.81 270 TRP A C 1
ATOM 2015 O O . TRP A 1 270 ? 1.803 -2.053 9.934 1.00 97.81 270 TRP A O 1
ATOM 2025 N N . SER A 1 271 ? 1.925 -0.144 8.776 1.00 96.69 271 SER A N 1
ATOM 2026 C CA . SER A 1 271 ? 1.864 0.775 9.911 1.00 96.69 271 SER A CA 1
ATOM 2027 C C . SER A 1 271 ? 0.556 1.546 9.837 1.00 96.69 271 SER A C 1
ATOM 2029 O O . SER A 1 271 ? 0.404 2.345 8.923 1.00 96.69 271 SER A O 1
ATOM 2031 N N . PHE A 1 272 ? -0.360 1.329 10.778 1.00 97.19 272 PHE A N 1
ATOM 2032 C CA . PHE A 1 272 ? -1.633 2.048 10.891 1.00 97.19 272 PHE A CA 1
ATOM 2033 C C . PHE A 1 272 ? -1.535 3.140 11.945 1.00 97.19 272 PHE A C 1
ATOM 2035 O O . PHE A 1 272 ? -0.976 2.893 13.013 1.00 97.19 272 PHE A O 1
ATOM 2042 N N . SER A 1 273 ? -2.121 4.303 11.682 1.00 96.38 273 SER A N 1
ATOM 2043 C CA . SER A 1 273 ? -2.200 5.417 12.624 1.00 96.38 273 SER A CA 1
ATOM 2044 C C . SER A 1 273 ? -3.559 6.105 12.543 1.00 96.38 273 SER A C 1
ATOM 2046 O O . SER A 1 273 ? -4.152 6.225 11.470 1.00 96.38 273 SER A O 1
ATOM 2048 N N . LEU A 1 274 ? -4.075 6.573 13.680 1.00 95.94 274 LEU A N 1
ATOM 2049 C CA . LEU A 1 274 ? -5.233 7.466 13.672 1.00 95.94 274 LEU A CA 1
ATOM 2050 C C . LEU A 1 274 ? -4.804 8.828 13.135 1.00 95.94 274 LEU A C 1
ATOM 2052 O O . LEU A 1 274 ? -3.826 9.403 13.613 1.00 95.94 274 LEU A O 1
ATOM 2056 N N . ARG A 1 275 ? -5.578 9.385 12.199 1.00 92.06 275 ARG A N 1
ATOM 2057 C CA . ARG A 1 275 ? -5.263 10.676 11.563 1.00 92.06 275 ARG A CA 1
ATOM 2058 C C . ARG A 1 275 ? -5.079 11.813 12.576 1.00 92.06 275 ARG A C 1
ATOM 2060 O O . ARG A 1 275 ? -4.225 12.672 12.388 1.00 92.06 275 ARG A O 1
ATOM 2067 N N . ASN A 1 276 ? -5.850 11.787 13.662 1.00 91.75 276 ASN A N 1
ATOM 2068 C CA . ASN A 1 276 ? -5.817 12.805 14.716 1.00 91.75 276 ASN A CA 1
ATOM 2069 C C . ASN A 1 276 ? -4.893 12.448 15.898 1.00 91.75 276 ASN A C 1
ATOM 2071 O O . ASN A 1 276 ? -4.731 13.268 16.796 1.00 91.75 276 ASN A O 1
ATOM 2075 N N . GLN A 1 277 ? -4.327 11.236 15.927 1.00 92.19 277 GLN A N 1
ATOM 2076 C CA . GLN A 1 277 ? -3.475 10.721 17.011 1.00 92.19 277 GLN A CA 1
ATOM 2077 C C . GLN A 1 277 ? -2.356 9.852 16.412 1.00 92.19 277 GLN A C 1
ATOM 2079 O O . GLN A 1 277 ? -2.396 8.622 16.524 1.00 92.19 277 GLN A O 1
ATOM 2084 N N . PRO A 1 278 ? -1.370 10.438 15.712 1.00 83.69 278 PRO A N 1
ATOM 2085 C CA . PRO A 1 278 ? -0.341 9.682 14.995 1.00 83.69 278 PRO A CA 1
ATOM 2086 C C . PRO A 1 278 ? 0.561 8.841 15.913 1.00 83.69 278 PRO A C 1
ATOM 2088 O O . PRO A 1 278 ? 1.235 7.925 15.452 1.00 83.69 278 PRO A O 1
ATOM 2091 N N . GLU A 1 279 ? 0.575 9.109 17.217 1.00 85.06 279 GLU A N 1
ATOM 2092 C CA . GLU A 1 279 ? 1.240 8.302 18.238 1.00 85.06 279 GLU A CA 1
ATOM 2093 C C . GLU A 1 279 ? 0.574 6.934 18.466 1.00 85.06 279 GLU A C 1
ATOM 2095 O O . GLU A 1 279 ? 1.212 6.019 18.986 1.00 85.06 279 GLU A O 1
ATOM 2100 N N . SER A 1 280 ? -0.676 6.750 18.021 1.00 87.31 280 SER A N 1
ATOM 2101 C CA . SER A 1 280 ? -1.451 5.505 18.145 1.00 87.31 280 SER A CA 1
ATOM 2102 C C . SER A 1 280 ? -1.019 4.394 17.175 1.00 87.31 280 SER A C 1
ATOM 2104 O O . SER A 1 280 ? -1.807 3.513 16.839 1.00 87.31 280 SER A O 1
ATOM 2106 N N . ASN A 1 281 ? 0.241 4.395 16.739 1.00 92.12 281 ASN A N 1
ATOM 2107 C CA . ASN A 1 281 ? 0.718 3.490 15.703 1.00 92.12 281 ASN A CA 1
ATOM 2108 C C . ASN A 1 281 ? 0.527 2.011 16.065 1.00 92.12 281 ASN A C 1
ATOM 2110 O O . ASN A 1 281 ? 0.733 1.590 17.210 1.00 92.12 281 ASN A O 1
ATOM 2114 N N . ARG A 1 282 ? 0.156 1.212 15.065 1.00 95.19 282 ARG A N 1
ATOM 2115 C CA . ARG A 1 282 ? 0.109 -0.251 15.135 1.00 95.19 282 ARG A CA 1
ATOM 2116 C C . ARG A 1 282 ? 0.800 -0.847 13.931 1.00 95.19 282 ARG A C 1
ATOM 2118 O O . ARG A 1 282 ? 0.606 -0.385 12.812 1.00 95.19 282 ARG A O 1
ATOM 2125 N N . TRP A 1 283 ? 1.583 -1.890 14.171 1.00 95.94 283 TRP A N 1
ATOM 2126 C CA . TRP A 1 283 ? 2.379 -2.536 13.137 1.00 95.94 283 TRP A CA 1
ATOM 2127 C C . TRP A 1 283 ? 1.880 -3.946 12.910 1.00 95.94 283 TRP A C 1
ATOM 2129 O O . TRP A 1 283 ? 1.827 -4.742 13.845 1.00 95.94 283 TRP A O 1
ATOM 2139 N N . ILE A 1 284 ? 1.527 -4.252 11.669 1.00 97.69 284 ILE A N 1
ATOM 2140 C CA . ILE A 1 284 ? 1.007 -5.547 11.256 1.00 97.69 284 ILE A CA 1
ATOM 2141 C C . ILE A 1 284 ? 1.970 -6.134 10.234 1.00 97.69 284 ILE A C 1
ATOM 2143 O O . ILE A 1 284 ? 2.338 -5.488 9.253 1.00 97.69 284 ILE A O 1
ATOM 2147 N N . ASP A 1 285 ? 2.418 -7.360 10.474 1.00 97.25 285 ASP A N 1
ATOM 2148 C CA . ASP A 1 285 ? 3.277 -8.070 9.543 1.00 97.25 285 ASP A CA 1
ATOM 2149 C C . ASP A 1 285 ? 2.575 -8.268 8.194 1.00 97.25 285 ASP A C 1
ATOM 2151 O O . ASP A 1 285 ? 1.492 -8.847 8.113 1.00 97.25 285 ASP A O 1
ATOM 2155 N N . GLY A 1 286 ? 3.220 -7.809 7.124 1.00 97.00 286 GLY A N 1
ATOM 2156 C CA . GLY A 1 286 ? 2.683 -7.834 5.770 1.00 97.00 286 GLY A CA 1
ATOM 2157 C C . GLY A 1 286 ? 2.520 -9.215 5.155 1.00 97.00 286 GLY A C 1
ATOM 2158 O O . GLY A 1 286 ? 1.911 -9.327 4.098 1.00 97.00 286 GLY A O 1
ATOM 2159 N N . GLN A 1 287 ? 3.095 -10.248 5.764 1.00 97.38 287 GLN A N 1
ATOM 2160 C CA . GLN A 1 287 ? 3.087 -11.608 5.232 1.00 97.38 287 GLN A CA 1
ATOM 2161 C C . GLN A 1 287 ? 2.180 -12.526 6.058 1.00 97.38 287 GLN A C 1
ATOM 2163 O O . GLN A 1 287 ? 1.559 -13.431 5.514 1.00 97.38 287 GLN A O 1
ATOM 2168 N N . THR A 1 288 ? 2.072 -12.277 7.365 1.00 97.44 288 THR A N 1
ATOM 2169 C CA . THR A 1 288 ? 1.382 -13.165 8.318 1.00 97.44 288 THR A CA 1
ATOM 2170 C C . THR A 1 288 ? 0.184 -12.534 9.025 1.00 97.44 288 THR A C 1
ATOM 2172 O O . THR A 1 288 ? -0.512 -13.228 9.759 1.00 97.44 288 THR A O 1
ATOM 2175 N N . CYS A 1 289 ? -0.054 -11.230 8.856 1.00 97.44 289 CYS A N 1
ATOM 2176 C CA . CYS A 1 289 ? -1.028 -10.451 9.631 1.00 97.44 289 CYS A CA 1
ATOM 2177 C C . CYS A 1 289 ? -0.786 -10.437 11.151 1.00 97.44 289 CYS A C 1
ATOM 2179 O O . CYS A 1 289 ? -1.654 -10.017 11.917 1.00 97.44 289 CYS A O 1
ATOM 2181 N N . ALA A 1 290 ? 0.388 -10.872 11.615 1.00 97.25 290 ALA A N 1
ATOM 2182 C CA . ALA A 1 290 ? 0.724 -10.851 13.031 1.00 97.25 290 ALA A CA 1
ATOM 2183 C C . ALA A 1 290 ? 0.950 -9.413 13.525 1.00 97.25 290 ALA A C 1
ATOM 2185 O O . ALA A 1 290 ? 1.646 -8.623 12.885 1.00 97.25 290 ALA A O 1
ATOM 2186 N N . ILE A 1 291 ? 0.404 -9.083 14.697 1.00 96.12 291 ILE A N 1
ATOM 2187 C CA . ILE A 1 291 ? 0.642 -7.796 15.361 1.00 96.12 291 ILE A CA 1
ATOM 2188 C C . ILE A 1 291 ? 2.089 -7.765 15.875 1.00 96.12 291 ILE A C 1
ATOM 2190 O O . ILE A 1 291 ? 2.514 -8.654 16.616 1.00 96.12 291 ILE A O 1
ATOM 2194 N N . LYS A 1 292 ? 2.850 -6.732 15.506 1.00 92.75 292 LYS A N 1
ATOM 2195 C CA . LYS A 1 292 ? 4.229 -6.498 15.953 1.00 92.75 292 LYS A CA 1
ATOM 2196 C C . LYS A 1 292 ? 4.257 -5.490 17.104 1.00 92.75 292 LYS A C 1
ATOM 2198 O O . LYS A 1 292 ? 3.633 -4.436 17.040 1.00 92.75 292 LYS A O 1
ATOM 2203 N N . ALA A 1 293 ? 5.017 -5.813 18.151 1.00 81.25 293 ALA A N 1
ATOM 2204 C CA . ALA A 1 293 ? 5.131 -4.992 19.361 1.00 81.25 293 ALA A CA 1
ATOM 2205 C C . ALA A 1 293 ? 6.115 -3.813 19.234 1.00 81.25 293 ALA A C 1
ATOM 2207 O O . ALA A 1 293 ? 6.095 -2.910 20.066 1.00 81.25 293 ALA A O 1
ATOM 2208 N N . SER A 1 294 ? 6.994 -3.825 18.230 1.00 65.81 294 SER A N 1
ATOM 2209 C CA . SER A 1 294 ? 8.076 -2.850 18.076 1.00 65.81 294 SER A CA 1
ATOM 2210 C C . SER A 1 294 ? 7.946 -2.027 16.796 1.00 65.81 294 SER A C 1
ATOM 2212 O O . SER A 1 294 ? 7.675 -2.551 15.716 1.00 65.81 294 SER A O 1
ATOM 2214 N N . GLN A 1 295 ? 8.195 -0.726 16.954 1.00 62.25 295 GLN A N 1
ATOM 2215 C CA . GLN A 1 295 ? 8.213 0.280 15.898 1.00 62.25 295 GLN A CA 1
ATOM 2216 C C . GLN A 1 295 ? 9.284 -0.058 14.839 1.00 62.25 295 GLN A C 1
ATOM 2218 O O . GLN A 1 295 ? 10.428 -0.348 15.207 1.00 62.25 295 GLN A O 1
ATOM 2223 N N . PRO A 1 296 ? 8.967 -0.022 13.530 1.00 55.44 296 PRO A N 1
ATOM 2224 C CA . PRO A 1 296 ? 9.983 -0.020 12.494 1.00 55.44 296 PRO A CA 1
ATOM 2225 C C . PRO A 1 296 ? 10.803 1.279 12.605 1.00 55.44 296 PRO A C 1
ATOM 2227 O O . PRO A 1 296 ? 10.271 2.317 12.991 1.00 55.44 296 PRO A O 1
ATOM 2230 N N . ALA A 1 297 ? 12.102 1.241 12.299 1.00 54.78 297 ALA A N 1
ATOM 2231 C CA . ALA A 1 297 ? 12.965 2.414 12.291 1.00 54.78 297 ALA A CA 1
ATOM 2232 C C . ALA A 1 297 ? 12.304 3.453 11.400 1.00 54.78 297 ALA A C 1
ATOM 2234 O O . ALA A 1 297 ? 11.777 3.102 10.345 1.00 54.78 297 ALA A O 1
ATOM 2235 N N . GLN A 1 298 ? 12.289 4.697 11.874 1.00 49.59 298 GLN A N 1
ATOM 2236 C CA . GLN A 1 298 ? 11.649 5.798 11.179 1.00 49.59 298 GLN A CA 1
ATOM 2237 C C . GLN A 1 298 ? 12.166 5.856 9.741 1.00 49.59 298 GLN A C 1
ATOM 2239 O O . GLN A 1 298 ? 13.291 6.280 9.484 1.00 49.59 298 GLN A O 1
ATOM 2244 N N . VAL A 1 299 ? 11.329 5.420 8.804 1.00 50.53 299 VAL A N 1
ATOM 2245 C CA . VAL A 1 299 ? 11.423 5.872 7.427 1.00 50.53 299 VAL A CA 1
ATOM 2246 C C . VAL A 1 299 ? 10.867 7.281 7.492 1.00 50.53 299 VAL A C 1
ATOM 2248 O O . VAL A 1 299 ? 9.678 7.460 7.760 1.00 50.53 299 VAL A O 1
ATOM 2251 N N . ASN A 1 300 ? 11.740 8.280 7.366 1.00 42.09 300 ASN A N 1
ATOM 2252 C CA . ASN A 1 300 ? 11.273 9.647 7.188 1.00 42.09 300 ASN A CA 1
ATOM 2253 C C . ASN A 1 300 ? 10.281 9.613 6.019 1.00 42.09 300 ASN A C 1
ATOM 2255 O O . ASN A 1 300 ? 10.661 9.112 4.954 1.00 42.09 300 ASN A O 1
ATOM 2259 N N . PRO A 1 301 ? 9.023 10.052 6.205 1.00 41.69 301 PRO A N 1
ATOM 2260 C CA . PRO A 1 301 ? 8.136 10.199 5.067 1.00 41.69 301 PRO A CA 1
ATOM 2261 C C . PRO A 1 301 ? 8.861 11.075 4.037 1.00 41.69 301 PRO A C 1
ATOM 2263 O O . PRO A 1 301 ? 9.568 12.008 4.442 1.00 41.69 301 PRO A O 1
ATOM 2266 N N . PRO A 1 302 ? 8.769 10.758 2.733 1.00 37.59 302 PRO A N 1
ATOM 2267 C CA . PRO A 1 302 ? 9.274 11.673 1.724 1.00 37.59 302 PRO A CA 1
ATOM 2268 C C . PRO A 1 302 ? 8.656 13.065 1.966 1.00 37.59 302 PRO A C 1
ATOM 2270 O O . PRO A 1 302 ? 7.516 13.131 2.440 1.00 37.59 302 PRO A O 1
ATOM 2273 N N . PRO A 1 303 ? 9.435 14.139 1.744 1.00 34.91 303 PRO A N 1
ATOM 2274 C CA . PRO A 1 303 ? 9.010 15.510 2.012 1.00 34.91 303 PRO A CA 1
ATOM 2275 C C . PRO A 1 303 ? 7.732 15.895 1.262 1.00 34.91 303 PRO A C 1
ATOM 2277 O O . PRO A 1 303 ? 7.510 15.360 0.152 1.00 34.91 303 PRO A O 1
#

Secondary structure (DSSP, 8-state):
----S---B-TTT--B--TT-SB-TTT--B-GGG------PPP---------PPPPPPPPPPPPPPPPPPP--------S-HHHHHHHHHHHHHHHHHHHHHT-PPPP-PPPP----PPPPPPEEETTEEETTTTEE-TTTTHHHHHHHHS-TT---EEEEEEEEEEEEETTEEETTSTT-EEEEEEEEEE--TT--STT-PEEEEEEEEESSSPPPPEEEEE-TTS--PPPPSS-HHHHHHHHHHTT--TTS-EEEEEEE-TTSSSEEEEEEETTEEEEEEEEETTT-PEESSPPP--PPP-

Foldseek 3Di:
DDDLPDQAQDPVPRHGDDSDDCADPPPRHGCVVVCDDDPPDDDPPPDDDDDDDDDDDDDDDDDDDDDDDDDDDDDDDDDDPVPVVVVVVVVVVVVVVVVVVVPPDPDPPDDPPDPPPDDQDAWDADLNDTRPRHQKDFLQVCVVVVVPNVDDVPFPWDKFWAKKKFFFDALLIFRLVDPGTKIKTWIWTWGDDPPPPDPPDTWIKIWIWMDHPPTDDIDIDTDDPPPQGADQFPCTSSLLLVLLVVVPDDRGATKIWMFHAFQVSPFTWIWIAGPVGRVSIWIATRHPRDTDPDHGDDPPPDD

Sequence (303 aa):
MPNSPFPGRCPQCQGPLGQYADSCPFCGTNLTGLRSEAPQGPALQLDAPLHPVAAARPRPIRPRPATPKPGIVARMGVSVVAGAALLVLALLAASAFFFLRATSKPIPLEAPPVVSSTPSPPPLNIHGIVLADGPRFDPTDVLPMIRERIVDPGDRSEVHLLGIVVRGASEGAVNLDSQGASVTYQYLVVHRDPRAEKALERKGERVEMTLQRDPPPITRVEENPSTKTVTEPLCVWHAAWQAAVASGLPRTEIMDAVYALDAQGKHGVWSFSLRNQPESNRWIDGQTCAIKASQPAQVNPPP